Protein AF-A0A1R2CU71-F1 (afdb_monomer_lite)

Organism: NCBI:txid5963

Foldseek 3Di:
DDDVVNVVVVVVVVVVVVVVVVVVDDDPDDDPPPPVVVLLPDDLVVNLVVVLPDDPVPVLVVQCVPDPSSVCSCPDPVSVVVNVVVVVVPDPDPPPDPPPPVVVVVLVPDDDPVSVVVVVVVVVVVVVVVVVVVVVVVVVVVVVVVVVVVVVVVVVVVVVVVVVVVVVVVVVVVVVVVVVVVVVVVVVVVVVVVVVVVVVVVVVVVVVVVVVVVVVVVVVVVVVVVVVVVVVVVVVVVVVVVVVVVVVVVVVVVVVCCCVPPVVVVVVVVVVVVD

Sequence (275 aa):
METEVQKVLKSLYSIHQTLEAKNSKSDKNTQTAVDLPILCKLPTKIIGKILICLDFRSDIPALLESCKFFKKLITSYPFQKLFYSQLIKKPLVSEEKPISEQEVKEIDSFSSSSKEEILDRIRKANMIRGKINAGFIVIEEKLKEKLKAINKLNDDLRIQRQINVKTIKKKDAKEDEYINIIKEIRRTQANIQGAKHDFQTEISDQTSEIKIIESSKRIIKNQINILQHGLDNTQNENTLLSKKLSIYNENLFKLTNYCNEMLIPQINKISESDF

Secondary structure (DSSP, 8-state):
---HHHHHHHHHHHHHHHHHHHHT---S-------HHHHTTS-HHHHHHHHHTS-TTTHHHHHHHH-HHHHHHHTSHHHHHHHHHHHTTS-S--------HHHHGGGGGS-HHHHHHHHHHHHHHHHHHHHHHHHHHHHHHHHHHHHHHHHHHHHHHHHHHHHHHHHHHHHHHHHHHHHHHHHHHHHHHHHHHHHHHHHHHHHHHHHHHHHHHHHHHHHHHHHHHHHHHHHHHHHHHHHHHHHHHHHHHHHHHHHHHHIIIIIHHHHHHHHTTT-

Structure (mmCIF, N/CA/C/O backbone):
data_AF-A0A1R2CU71-F1
#
_entry.id   AF-A0A1R2CU71-F1
#
loop_
_atom_site.group_PDB
_atom_site.id
_atom_site.type_symbol
_atom_site.label_atom_id
_atom_site.label_alt_id
_atom_site.label_comp_id
_atom_site.label_asym_id
_atom_site.label_entity_id
_atom_site.label_seq_id
_atom_site.pdbx_PDB_ins_code
_atom_site.Cartn_x
_atom_site.Cartn_y
_atom_site.Cartn_z
_atom_site.occupancy
_atom_site.B_iso_or_equiv
_atom_site.auth_seq_id
_atom_site.auth_comp_id
_atom_site.auth_asym_id
_atom_site.auth_atom_id
_atom_site.pdbx_PDB_model_num
ATOM 1 N N . MET A 1 1 ? 79.365 6.707 -17.497 1.00 44.34 1 MET A N 1
ATOM 2 C CA . MET A 1 1 ? 78.085 5.974 -17.421 1.00 44.34 1 MET A CA 1
ATOM 3 C C . MET A 1 1 ? 77.388 6.186 -18.759 1.00 44.34 1 MET A C 1
ATOM 5 O O . MET A 1 1 ? 76.970 7.303 -19.025 1.00 44.34 1 MET A O 1
ATOM 9 N N . GLU A 1 2 ? 77.403 5.199 -19.661 1.00 45.75 2 GLU A N 1
ATOM 10 C CA . GLU A 1 2 ? 76.714 5.343 -20.958 1.00 45.75 2 GLU A CA 1
ATOM 11 C C . GLU A 1 2 ? 75.201 5.417 -20.727 1.00 45.75 2 GLU A C 1
ATOM 13 O O . GLU A 1 2 ? 74.637 4.555 -20.048 1.00 45.75 2 GLU A O 1
ATOM 18 N N . THR A 1 3 ? 74.550 6.442 -21.281 1.00 62.16 3 THR A N 1
ATOM 19 C CA . THR A 1 3 ? 73.089 6.579 -21.228 1.00 62.16 3 THR A CA 1
ATOM 20 C C . THR A 1 3 ? 72.431 5.501 -22.089 1.00 62.16 3 THR A C 1
ATOM 22 O O . THR A 1 3 ? 72.990 5.061 -23.095 1.00 62.16 3 THR A O 1
ATOM 25 N N . GLU A 1 4 ? 71.223 5.061 -21.729 1.00 47.09 4 GLU A N 1
ATOM 26 C CA . GLU A 1 4 ? 70.497 4.031 -22.493 1.00 47.09 4 GLU A CA 1
ATOM 27 C C . GLU A 1 4 ? 70.338 4.393 -23.978 1.00 47.09 4 GLU A C 1
ATOM 29 O O . GLU A 1 4 ? 70.413 3.527 -24.847 1.00 47.09 4 GLU A O 1
ATOM 34 N N . VAL A 1 5 ? 70.231 5.687 -24.288 1.00 49.84 5 VAL A N 1
ATOM 35 C CA . VAL A 1 5 ? 70.181 6.210 -25.660 1.00 49.84 5 VAL A CA 1
ATOM 36 C C . VAL A 1 5 ? 71.467 5.899 -26.439 1.00 49.84 5 VAL A C 1
ATOM 38 O O . VAL A 1 5 ? 71.395 5.509 -27.604 1.00 49.84 5 VAL A O 1
ATOM 41 N N . GLN A 1 6 ? 72.642 5.990 -25.807 1.00 48.19 6 GLN A N 1
ATOM 42 C CA . GLN A 1 6 ? 73.923 5.643 -26.436 1.00 48.19 6 GLN A CA 1
ATOM 43 C C . GLN A 1 6 ? 74.048 4.135 -26.694 1.00 48.19 6 GLN A C 1
ATOM 45 O O . GLN A 1 6 ? 74.574 3.736 -27.735 1.00 48.19 6 GLN A O 1
ATOM 50 N N . LYS A 1 7 ? 73.495 3.293 -25.810 1.00 56.22 7 LYS A N 1
ATOM 51 C CA . LYS A 1 7 ? 73.435 1.834 -26.019 1.00 56.22 7 LYS A CA 1
ATOM 52 C C . LYS A 1 7 ? 72.516 1.456 -27.183 1.00 56.22 7 LYS A C 1
ATOM 54 O O . LYS A 1 7 ? 72.865 0.587 -27.986 1.00 56.22 7 LYS A O 1
ATOM 59 N N . VAL A 1 8 ? 71.375 2.135 -27.316 1.00 52.19 8 VAL A N 1
ATOM 60 C CA . VAL A 1 8 ? 70.440 1.941 -28.437 1.00 52.19 8 VAL A CA 1
ATOM 61 C C . VAL A 1 8 ? 71.061 2.403 -29.756 1.00 52.19 8 VAL A C 1
ATOM 63 O O . VAL A 1 8 ? 70.986 1.677 -30.744 1.00 52.19 8 VAL A O 1
ATOM 66 N N . LEU A 1 9 ? 71.740 3.555 -29.775 1.00 47.78 9 LEU A N 1
ATOM 67 C CA . LEU A 1 9 ? 72.416 4.064 -30.973 1.00 47.78 9 LEU A CA 1
ATOM 68 C C . LEU A 1 9 ? 73.571 3.161 -31.424 1.00 47.78 9 LEU A C 1
ATOM 70 O O . LEU A 1 9 ? 73.656 2.855 -32.610 1.00 47.78 9 LEU A O 1
ATOM 74 N N . LYS A 1 10 ? 74.404 2.656 -30.501 1.00 58.72 10 LYS A N 1
ATOM 75 C CA . LYS A 1 10 ? 75.450 1.669 -30.832 1.00 58.72 10 LYS A CA 1
ATOM 76 C C . LYS A 1 10 ? 74.868 0.367 -31.386 1.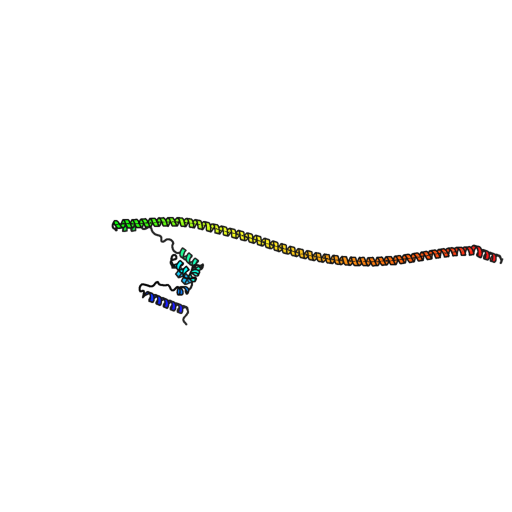00 58.72 10 LYS A C 1
ATOM 78 O O . LYS A 1 10 ? 75.405 -0.179 -32.346 1.00 58.72 10 LYS A O 1
ATOM 83 N N . SER A 1 11 ? 73.750 -0.100 -30.828 1.00 55.44 11 SER A N 1
ATOM 84 C CA . SER A 1 11 ? 73.066 -1.309 -31.307 1.00 55.44 11 SER A CA 1
ATOM 85 C C . SER A 1 11 ? 72.470 -1.111 -32.705 1.00 55.44 11 SER A C 1
ATOM 87 O O . SER A 1 11 ? 72.610 -1.976 -33.563 1.00 55.44 11 SER A O 1
ATOM 89 N N . LEU A 1 12 ? 71.863 0.050 -32.972 1.00 46.34 12 LEU A N 1
ATOM 90 C CA . LEU A 1 12 ? 71.336 0.403 -34.295 1.00 46.34 12 LEU A CA 1
ATOM 91 C C . LEU A 1 12 ? 72.448 0.544 -35.341 1.00 46.34 12 LEU A C 1
ATOM 93 O O . LEU A 1 12 ? 72.289 0.073 -36.464 1.00 46.34 12 LEU A O 1
ATOM 97 N N . TYR A 1 13 ? 73.579 1.142 -34.966 1.00 52.28 13 TYR A N 1
ATOM 98 C CA . TYR A 1 13 ? 74.729 1.306 -35.854 1.00 52.28 13 TYR A CA 1
ATOM 99 C C . TYR A 1 13 ? 75.384 -0.043 -36.194 1.00 52.28 13 TYR A C 1
ATOM 101 O O . TYR A 1 13 ? 75.677 -0.316 -37.354 1.00 52.28 13 TYR A O 1
ATOM 109 N N . SER A 1 14 ? 75.508 -0.936 -35.205 1.00 55.44 14 SER A N 1
ATOM 110 C CA . SER A 1 14 ? 75.955 -2.324 -35.391 1.00 55.44 14 SER A CA 1
ATOM 111 C C . SER A 1 14 ? 75.037 -3.111 -36.338 1.00 55.44 14 SER A C 1
ATOM 113 O O . SER A 1 14 ? 75.516 -3.808 -37.235 1.00 55.44 14 SER A O 1
ATOM 115 N N . ILE A 1 15 ? 73.716 -2.961 -36.200 1.00 55.66 15 ILE A N 1
ATOM 116 C CA . ILE A 1 15 ? 72.734 -3.603 -37.087 1.00 55.66 15 ILE A CA 1
ATOM 117 C C . ILE A 1 15 ? 72.836 -3.049 -38.513 1.00 55.66 15 ILE A C 1
ATOM 119 O O . ILE A 1 15 ? 72.823 -3.825 -39.466 1.00 55.66 15 ILE A O 1
ATOM 123 N N . HIS A 1 16 ? 72.980 -1.731 -38.668 1.00 48.69 16 HIS A N 1
ATOM 124 C CA . HIS A 1 16 ? 73.130 -1.098 -39.976 1.00 48.69 16 HIS A CA 1
ATOM 125 C C . HIS A 1 16 ? 74.391 -1.583 -40.706 1.00 48.69 16 HIS A C 1
ATOM 127 O O . HIS A 1 16 ? 74.288 -2.018 -41.849 1.00 48.69 16 HIS A O 1
ATOM 133 N N . GLN A 1 17 ? 75.538 -1.639 -40.018 1.00 54.19 17 GLN A N 1
ATOM 134 C CA . GLN A 1 17 ? 76.782 -2.184 -40.577 1.00 54.19 17 GLN A CA 1
ATOM 135 C C . GLN A 1 17 ? 76.662 -3.670 -40.949 1.00 54.19 17 GLN A C 1
ATOM 137 O O . GLN A 1 17 ? 77.190 -4.103 -41.970 1.00 54.19 17 GLN A O 1
ATOM 142 N N . THR A 1 18 ? 75.928 -4.458 -40.158 1.00 53.88 18 THR A N 1
ATOM 143 C CA . THR A 1 18 ? 75.698 -5.884 -40.450 1.00 53.88 18 THR A CA 1
ATOM 144 C C . THR A 1 18 ? 74.796 -6.077 -41.677 1.00 53.88 18 THR A C 1
ATOM 146 O O . THR A 1 18 ? 74.985 -7.023 -42.442 1.00 53.88 18 THR A O 1
ATOM 149 N N . LEU A 1 19 ? 73.824 -5.182 -41.886 1.00 47.44 19 LEU A N 1
ATOM 150 C CA . LEU A 1 19 ? 72.951 -5.175 -43.063 1.00 47.44 19 LEU A CA 1
ATOM 151 C C . LEU A 1 19 ? 73.685 -4.685 -44.320 1.00 47.44 19 LEU A C 1
ATOM 153 O O . LEU A 1 19 ? 73.529 -5.292 -45.377 1.00 47.44 19 LEU A O 1
ATOM 157 N N . GLU A 1 20 ? 74.532 -3.658 -44.212 1.00 46.16 20 GLU A N 1
ATOM 158 C CA . GLU A 1 20 ? 75.384 -3.210 -45.324 1.00 46.16 20 GLU A CA 1
ATOM 159 C C . GLU A 1 20 ? 76.392 -4.285 -45.745 1.00 46.16 20 GLU A C 1
ATOM 161 O O . GLU A 1 20 ? 76.514 -4.563 -46.939 1.00 46.16 20 GLU A O 1
ATOM 166 N N . ALA A 1 21 ? 77.046 -4.953 -44.787 1.00 51.97 21 ALA A N 1
ATOM 167 C CA . ALA A 1 21 ? 78.002 -6.032 -45.056 1.00 51.97 21 ALA A CA 1
ATOM 168 C C . ALA A 1 21 ? 77.348 -7.278 -45.685 1.00 51.97 21 ALA A C 1
ATOM 170 O O . ALA A 1 21 ? 77.985 -7.988 -46.464 1.00 51.97 21 ALA A O 1
ATOM 171 N N . LYS A 1 22 ? 76.070 -7.546 -45.376 1.00 49.12 22 LYS A N 1
ATOM 172 C CA . LYS A 1 22 ? 75.282 -8.609 -46.026 1.00 49.12 22 LYS A CA 1
ATOM 173 C C . LYS A 1 22 ? 74.799 -8.218 -47.426 1.00 49.12 22 LYS A C 1
ATOM 175 O O . LYS A 1 22 ? 74.718 -9.087 -48.286 1.00 49.12 22 LYS A O 1
ATOM 180 N N . ASN A 1 23 ? 74.552 -6.934 -47.688 1.00 44.88 23 ASN A N 1
ATOM 181 C CA . ASN A 1 23 ? 74.184 -6.444 -49.021 1.00 44.88 23 ASN A CA 1
ATOM 182 C C . ASN A 1 23 ? 75.375 -6.323 -49.986 1.00 44.88 23 ASN A C 1
ATOM 184 O O . ASN A 1 23 ? 75.174 -6.364 -51.195 1.00 44.88 23 ASN A O 1
ATOM 188 N N . SER A 1 24 ? 76.614 -6.224 -49.490 1.00 40.91 24 SER A N 1
ATOM 189 C CA . SER A 1 24 ? 77.823 -6.189 -50.338 1.00 40.91 24 SER A CA 1
ATOM 190 C C . SER A 1 24 ? 78.305 -7.577 -50.797 1.00 40.91 24 SER A C 1
ATOM 192 O O . SER A 1 24 ? 79.273 -7.677 -51.548 1.00 40.91 24 SER A O 1
ATOM 194 N N . LYS A 1 25 ? 77.614 -8.655 -50.400 1.00 47.09 25 LYS A N 1
ATOM 195 C CA . LYS A 1 25 ? 77.830 -10.029 -50.883 1.00 47.09 25 LYS A CA 1
ATOM 196 C C . LYS A 1 25 ? 76.496 -10.681 -51.260 1.00 47.09 25 LYS A C 1
ATOM 198 O O . LYS A 1 25 ? 76.037 -11.580 -50.563 1.00 47.09 25 LYS A O 1
ATOM 203 N N . SER A 1 26 ? 75.857 -10.241 -52.345 1.00 38.22 26 SER A N 1
ATOM 204 C CA . SER A 1 26 ? 74.711 -10.970 -52.908 1.00 38.22 26 SER A CA 1
ATOM 205 C C . SER A 1 26 ? 75.127 -11.752 -54.155 1.00 38.22 26 SER A C 1
ATOM 207 O O . SER A 1 26 ? 75.053 -11.248 -55.278 1.00 38.22 26 SER A O 1
ATOM 209 N N . ASP A 1 27 ? 75.535 -13.003 -53.951 1.00 36.94 27 ASP A N 1
ATOM 210 C CA . ASP A 1 27 ? 75.341 -14.027 -54.972 1.00 36.94 27 ASP A CA 1
ATOM 211 C C . ASP A 1 27 ? 73.837 -14.268 -55.150 1.00 36.94 27 ASP A C 1
ATOM 213 O O . ASP A 1 27 ? 73.051 -14.283 -54.198 1.00 36.94 27 ASP A O 1
ATOM 217 N N . LYS A 1 28 ? 73.434 -14.409 -56.411 1.00 42.84 28 LYS A N 1
ATOM 218 C CA . LYS A 1 28 ? 72.056 -14.618 -56.855 1.00 42.84 28 LYS A CA 1
ATOM 219 C C . LYS A 1 28 ? 71.532 -15.954 -56.327 1.00 42.84 28 LYS A C 1
ATOM 221 O O . LYS A 1 28 ? 71.803 -16.977 -56.940 1.00 42.84 28 LYS A O 1
ATOM 226 N N . ASN A 1 29 ? 70.819 -15.940 -55.202 1.00 38.78 29 ASN A N 1
ATOM 227 C CA . ASN A 1 29 ? 69.719 -16.845 -54.824 1.00 38.78 29 ASN A CA 1
ATOM 228 C C . ASN A 1 29 ? 69.542 -16.803 -53.306 1.00 38.78 29 ASN A C 1
ATOM 230 O O . ASN A 1 29 ? 70.103 -17.608 -52.568 1.00 38.78 29 ASN A O 1
ATOM 234 N N . THR A 1 30 ? 68.747 -15.863 -52.811 1.00 35.47 30 THR A N 1
ATOM 235 C CA . THR A 1 30 ? 68.182 -15.972 -51.464 1.00 35.47 30 THR A CA 1
ATOM 236 C C . THR A 1 30 ? 66.939 -15.104 -51.402 1.00 35.47 30 THR A C 1
ATOM 238 O O . THR A 1 30 ? 67.009 -13.887 -51.551 1.00 35.47 30 THR A O 1
ATOM 241 N N . GLN A 1 31 ? 65.782 -15.739 -51.202 1.00 39.12 31 GLN A N 1
ATOM 242 C CA . GLN A 1 31 ? 64.615 -15.054 -50.662 1.00 39.12 31 GLN A CA 1
ATOM 243 C C . GLN A 1 31 ? 65.057 -14.391 -49.359 1.00 39.12 31 GLN A C 1
ATOM 245 O O . GLN A 1 31 ? 65.412 -15.069 -48.395 1.00 39.12 31 GLN A O 1
ATOM 250 N N . THR A 1 32 ? 65.070 -13.065 -49.338 1.00 37.22 32 THR A N 1
ATOM 251 C CA . THR A 1 32 ? 65.227 -12.286 -48.116 1.00 37.22 32 THR A CA 1
ATOM 252 C C . THR A 1 32 ? 63.985 -12.511 -47.262 1.00 37.22 32 THR A C 1
ATOM 254 O O . THR A 1 32 ? 63.000 -11.782 -47.341 1.00 37.22 32 THR A O 1
ATOM 257 N N . ALA A 1 33 ? 64.018 -13.557 -46.437 1.00 40.72 33 ALA A N 1
ATOM 258 C CA . ALA A 1 33 ? 63.126 -13.665 -45.300 1.00 40.72 33 ALA A CA 1
ATOM 259 C C . ALA A 1 33 ? 63.468 -12.499 -44.368 1.00 40.72 33 ALA A C 1
ATOM 261 O O . ALA A 1 33 ? 64.488 -12.504 -43.681 1.00 40.72 33 ALA A O 1
ATOM 262 N N . VAL A 1 34 ? 62.648 -11.448 -44.405 1.00 47.75 34 VAL A N 1
ATOM 263 C CA . VAL A 1 34 ? 62.667 -10.411 -43.377 1.00 47.75 34 VAL A CA 1
ATOM 264 C C . VAL A 1 34 ? 62.509 -11.133 -42.042 1.00 47.75 34 VAL A C 1
ATOM 266 O O . VAL A 1 34 ? 61.529 -11.849 -41.851 1.00 47.75 34 VAL A O 1
ATOM 269 N N . ASP A 1 35 ? 63.470 -10.977 -41.131 1.00 53.31 35 ASP A N 1
ATOM 270 C CA . ASP A 1 35 ? 63.411 -11.568 -39.793 1.00 53.31 35 ASP A CA 1
ATOM 271 C C . ASP A 1 35 ? 62.261 -10.910 -38.998 1.00 53.31 35 ASP A C 1
ATOM 273 O O . ASP A 1 35 ? 62.440 -9.971 -38.213 1.00 53.31 35 ASP A O 1
ATOM 277 N N . LEU A 1 36 ? 61.035 -11.408 -39.208 1.00 53.25 36 LEU A N 1
ATOM 278 C CA . LEU A 1 36 ? 59.810 -11.023 -38.500 1.00 53.25 36 LEU A CA 1
ATOM 279 C C . LEU A 1 36 ? 59.971 -10.941 -36.963 1.00 53.25 36 LEU A C 1
ATOM 281 O O . LEU A 1 36 ? 59.337 -10.065 -36.360 1.00 53.25 36 LEU A O 1
ATOM 285 N N . PRO A 1 37 ? 60.810 -11.770 -36.298 1.00 57.78 37 PRO A N 1
ATOM 286 C CA . PRO A 1 37 ? 61.036 -11.666 -34.856 1.00 57.78 37 PRO A CA 1
ATOM 287 C C . PRO A 1 37 ? 61.686 -10.349 -34.408 1.00 57.78 37 PRO A C 1
ATOM 289 O O . PRO A 1 37 ? 61.457 -9.913 -33.280 1.00 57.78 37 PRO A O 1
ATOM 292 N N . ILE A 1 38 ? 62.480 -9.697 -35.264 1.00 62.44 38 ILE A N 1
ATOM 293 C CA . ILE A 1 38 ? 63.124 -8.408 -34.957 1.00 62.44 38 ILE A CA 1
ATOM 294 C C . ILE A 1 38 ? 62.112 -7.271 -35.109 1.00 62.44 38 ILE A C 1
ATOM 296 O O . ILE A 1 38 ? 62.034 -6.379 -34.264 1.00 62.44 38 ILE A O 1
ATOM 300 N N . LEU A 1 39 ? 61.271 -7.350 -36.140 1.00 60.53 39 LEU A N 1
ATOM 301 C CA . LEU A 1 39 ? 60.221 -6.372 -36.412 1.00 60.53 39 LEU A CA 1
ATOM 302 C C . LEU A 1 39 ? 59.183 -6.310 -35.281 1.00 60.53 39 LEU A C 1
ATOM 304 O O . LEU A 1 39 ? 58.743 -5.223 -34.921 1.00 60.53 39 LEU A O 1
ATOM 308 N N . CYS A 1 40 ? 58.862 -7.446 -34.650 1.00 63.03 40 CYS A N 1
ATOM 309 C CA . CYS A 1 40 ? 57.961 -7.512 -33.492 1.00 63.03 40 CYS A CA 1
ATOM 310 C C . CYS A 1 40 ? 58.535 -6.892 -32.199 1.00 63.03 40 CYS A C 1
ATOM 312 O O . CYS A 1 40 ? 57.776 -6.653 -31.261 1.00 63.03 40 CYS A O 1
ATOM 314 N N . LYS A 1 41 ? 59.851 -6.635 -32.123 1.00 64.56 41 LYS A N 1
ATOM 315 C CA . LYS A 1 41 ? 60.509 -6.012 -30.955 1.00 64.56 41 LYS A CA 1
ATOM 316 C C . LYS A 1 41 ? 60.553 -4.483 -31.031 1.00 64.56 41 LYS A C 1
ATOM 318 O O . LYS A 1 41 ? 60.940 -3.834 -30.061 1.00 64.56 41 LYS A O 1
ATOM 323 N N . LEU A 1 42 ? 60.173 -3.896 -32.166 1.00 66.75 42 LEU A N 1
ATOM 324 C CA . LEU A 1 42 ? 60.161 -2.447 -32.340 1.00 66.75 42 LEU A CA 1
ATOM 325 C C . LEU A 1 42 ? 58.961 -1.803 -31.615 1.00 66.75 42 LEU A C 1
ATOM 327 O O . LEU A 1 42 ? 57.889 -2.401 -31.507 1.00 66.75 42 LEU A O 1
ATOM 331 N N . PRO A 1 43 ? 59.085 -0.543 -31.159 1.00 74.19 43 PRO A N 1
ATOM 332 C CA . PRO A 1 43 ? 57.946 0.215 -30.661 1.00 74.19 43 PRO A CA 1
ATOM 333 C C . PRO A 1 43 ? 56.823 0.290 -31.704 1.00 74.19 43 PRO A C 1
ATOM 335 O O . PRO A 1 43 ? 57.054 0.628 -32.867 1.00 74.19 43 PRO A O 1
ATOM 338 N N . THR A 1 44 ? 55.581 0.065 -31.273 1.00 70.25 44 THR A N 1
ATOM 339 C CA . THR A 1 44 ? 54.378 0.040 -32.131 1.00 70.25 44 THR A CA 1
ATOM 340 C C . THR A 1 44 ? 54.202 1.296 -32.989 1.00 70.25 44 THR A C 1
ATOM 342 O O . THR A 1 44 ? 53.692 1.213 -34.103 1.00 70.25 44 THR A O 1
ATOM 345 N N . LYS A 1 45 ? 54.679 2.457 -32.517 1.00 70.06 45 LYS A N 1
ATOM 346 C CA . LYS A 1 45 ? 54.688 3.719 -33.280 1.00 70.06 45 LYS A CA 1
ATOM 347 C C . LYS A 1 45 ? 55.623 3.687 -34.495 1.00 70.06 45 LYS A C 1
ATOM 349 O O . LYS A 1 45 ? 55.305 4.300 -35.508 1.00 70.06 45 LYS A O 1
ATOM 354 N N . ILE A 1 46 ? 56.766 3.008 -34.396 1.00 69.88 46 ILE A N 1
ATOM 355 C CA . ILE A 1 46 ? 57.746 2.881 -35.487 1.00 69.88 46 ILE A CA 1
ATOM 356 C C . ILE A 1 46 ? 57.246 1.851 -36.495 1.00 69.88 46 ILE A C 1
ATOM 358 O O . ILE A 1 46 ? 57.199 2.137 -37.687 1.00 69.88 46 ILE A O 1
ATOM 362 N N . ILE A 1 47 ? 56.765 0.707 -36.004 1.00 72.38 47 ILE A N 1
ATOM 363 C CA . ILE A 1 47 ? 56.143 -0.327 -36.839 1.00 72.38 47 ILE A CA 1
ATOM 364 C C . ILE A 1 47 ? 54.966 0.256 -37.620 1.00 72.38 47 ILE A C 1
ATOM 366 O O . ILE A 1 47 ? 54.872 0.063 -38.825 1.00 72.38 47 ILE A O 1
ATOM 370 N N . GLY A 1 48 ? 54.108 1.040 -36.962 1.00 68.56 48 GLY A N 1
ATOM 371 C CA . GLY A 1 48 ? 52.986 1.702 -37.620 1.00 68.56 48 GLY A CA 1
ATOM 372 C C . GLY A 1 48 ? 53.414 2.597 -38.789 1.00 68.56 48 GLY A C 1
ATOM 373 O O . GLY A 1 48 ? 52.748 2.609 -39.816 1.00 68.56 48 GLY A O 1
ATOM 374 N N . LYS A 1 49 ? 54.548 3.301 -38.679 1.00 68.69 49 LYS A N 1
ATOM 375 C CA . LYS A 1 49 ? 55.085 4.114 -39.783 1.00 68.69 49 LYS A CA 1
ATOM 376 C C . LYS A 1 49 ? 55.620 3.260 -40.931 1.00 68.69 49 LYS A C 1
ATOM 378 O O . LYS A 1 49 ? 55.381 3.608 -42.078 1.00 68.69 49 LYS A O 1
ATOM 383 N N . ILE A 1 50 ? 56.295 2.151 -40.628 1.00 71.00 50 ILE A N 1
ATOM 384 C CA . ILE A 1 50 ? 56.798 1.210 -41.641 1.00 71.00 50 ILE A CA 1
ATOM 385 C C . ILE A 1 50 ? 55.626 0.602 -42.421 1.00 71.00 50 ILE A C 1
ATOM 387 O O . ILE A 1 50 ? 55.637 0.609 -43.646 1.00 71.00 50 ILE A O 1
ATOM 391 N N . LEU A 1 51 ? 54.582 0.154 -41.716 1.00 71.19 51 LEU A N 1
ATOM 392 C CA . LEU A 1 51 ? 53.401 -0.468 -42.321 1.00 71.19 51 LEU A CA 1
ATOM 393 C C . LEU A 1 51 ? 52.623 0.471 -43.254 1.00 71.19 51 LEU A C 1
ATOM 395 O O . LEU A 1 51 ? 52.005 0.006 -44.202 1.00 71.19 51 LEU A O 1
ATOM 399 N N . ILE A 1 52 ? 52.643 1.783 -43.008 1.00 69.62 52 ILE A N 1
ATOM 400 C CA . ILE A 1 52 ? 51.970 2.766 -43.877 1.00 69.62 52 ILE A CA 1
ATOM 401 C C . ILE A 1 52 ? 52.681 2.920 -45.230 1.00 69.62 52 ILE A C 1
ATOM 403 O O . ILE A 1 52 ? 52.053 3.326 -46.208 1.00 69.62 52 ILE A O 1
ATOM 407 N N . CYS A 1 53 ? 53.967 2.576 -45.299 1.00 63.00 53 CYS A N 1
ATOM 408 C CA . CYS A 1 53 ? 54.768 2.654 -46.518 1.00 63.00 53 CYS A CA 1
ATOM 409 C C . CYS A 1 53 ? 54.692 1.390 -47.391 1.00 63.00 53 CYS A C 1
ATOM 411 O O . CYS A 1 53 ? 55.265 1.393 -48.476 1.00 63.00 53 CYS A O 1
ATOM 413 N N . LEU A 1 54 ? 54.020 0.329 -46.935 1.00 66.88 54 LEU A N 1
ATOM 414 C CA . LEU A 1 54 ? 53.885 -0.932 -47.672 1.00 66.88 54 LEU A CA 1
ATOM 415 C C . LEU A 1 54 ? 52.735 -0.891 -48.686 1.00 66.88 54 LEU A C 1
ATOM 417 O O . LEU A 1 54 ? 51.794 -0.102 -48.534 1.00 66.88 54 LEU A O 1
ATOM 421 N N . ASP A 1 55 ? 52.789 -1.755 -49.706 1.00 59.62 55 ASP A N 1
ATOM 422 C CA . ASP A 1 55 ? 51.691 -1.877 -50.662 1.00 59.62 55 ASP A CA 1
ATOM 423 C C . ASP A 1 55 ? 50.491 -2.553 -49.986 1.00 59.62 55 ASP A C 1
ATOM 425 O O . ASP A 1 55 ? 50.543 -3.671 -49.468 1.00 59.62 55 ASP A O 1
ATOM 429 N N . PHE A 1 56 ? 49.368 -1.840 -49.981 1.00 63.66 56 PHE A N 1
ATOM 430 C CA . PHE A 1 56 ? 48.150 -2.272 -49.317 1.00 63.66 56 PHE A CA 1
ATOM 431 C C . PHE A 1 56 ? 47.516 -3.503 -49.971 1.00 63.66 56 PHE A C 1
ATOM 433 O O . PHE A 1 56 ? 46.804 -4.248 -49.298 1.00 63.66 56 PHE A O 1
ATOM 440 N N . ARG A 1 57 ? 47.732 -3.712 -51.275 1.00 59.53 57 ARG A N 1
ATOM 441 C CA . ARG A 1 57 ? 47.065 -4.791 -52.017 1.00 59.53 57 ARG A CA 1
ATOM 442 C C . ARG A 1 57 ? 47.781 -6.129 -51.878 1.00 59.53 57 ARG A C 1
ATOM 444 O O . ARG A 1 57 ? 47.105 -7.153 -51.874 1.00 59.53 57 ARG A O 1
ATOM 451 N N . SER A 1 58 ? 49.106 -6.119 -51.747 1.00 62.59 58 SER A N 1
ATOM 452 C CA . SER A 1 58 ? 49.922 -7.333 -51.637 1.00 62.59 58 SER A CA 1
ATOM 453 C C . SER A 1 58 ? 50.433 -7.585 -50.220 1.00 62.59 58 SER A C 1
ATOM 455 O O . SER A 1 58 ? 50.319 -8.701 -49.716 1.00 62.59 58 SER A O 1
ATOM 457 N N . ASP A 1 59 ? 50.951 -6.560 -49.543 1.00 62.25 59 ASP A N 1
ATOM 458 C CA . ASP A 1 59 ? 51.824 -6.766 -48.381 1.00 62.25 59 ASP A CA 1
ATOM 459 C C . ASP A 1 59 ? 51.038 -6.779 -47.065 1.00 62.25 59 ASP A C 1
ATOM 461 O O . ASP A 1 59 ? 51.347 -7.532 -46.140 1.00 62.25 59 ASP A O 1
ATOM 465 N N . ILE A 1 60 ? 49.980 -5.967 -46.971 1.00 69.12 60 ILE A N 1
ATOM 466 C CA . ILE A 1 60 ? 49.141 -5.875 -45.767 1.00 69.12 60 ILE A CA 1
ATOM 467 C C . ILE A 1 60 ? 48.355 -7.171 -45.493 1.00 69.12 60 ILE A C 1
ATOM 469 O O . ILE A 1 60 ? 48.378 -7.618 -44.342 1.00 69.12 60 ILE A O 1
ATOM 473 N N . PRO A 1 61 ? 47.704 -7.824 -46.480 1.00 69.19 61 PRO A N 1
ATOM 474 C CA . PRO A 1 61 ? 47.068 -9.126 -46.268 1.00 69.19 61 PRO A CA 1
ATOM 475 C C . PRO A 1 61 ? 48.063 -10.197 -45.804 1.00 69.19 61 PRO A C 1
ATOM 477 O O . PRO A 1 61 ? 47.803 -10.883 -44.816 1.00 69.19 61 PRO A O 1
ATOM 480 N N . ALA A 1 62 ? 49.245 -10.262 -46.428 1.00 69.88 62 ALA A N 1
ATOM 481 C CA . ALA A 1 62 ? 50.299 -11.200 -46.043 1.00 69.88 62 ALA A CA 1
ATOM 482 C C . ALA A 1 62 ? 50.776 -10.974 -44.594 1.00 69.88 62 ALA A C 1
ATOM 484 O O . ALA A 1 62 ? 50.979 -11.919 -43.829 1.00 69.88 62 ALA A O 1
ATOM 485 N N . LEU A 1 63 ? 50.888 -9.714 -44.162 1.00 69.25 63 LEU A N 1
ATOM 486 C CA . LEU A 1 63 ? 51.266 -9.373 -42.789 1.00 69.25 63 LEU A CA 1
ATOM 487 C C . LEU A 1 63 ? 50.175 -9.686 -41.758 1.00 69.25 63 LEU A C 1
ATOM 489 O O . LEU A 1 63 ? 50.501 -10.124 -40.651 1.00 69.25 63 LEU A O 1
ATOM 493 N N . LEU A 1 64 ? 48.897 -9.508 -42.106 1.00 72.19 64 LEU A N 1
ATOM 494 C CA . LEU A 1 64 ? 47.764 -9.903 -41.258 1.00 72.19 64 LEU A CA 1
ATOM 495 C C . LEU A 1 64 ? 47.738 -11.414 -40.991 1.00 72.19 64 LEU A C 1
ATOM 497 O O . LEU A 1 64 ? 47.340 -11.829 -39.898 1.00 72.19 64 LEU A O 1
ATOM 501 N N . GLU A 1 65 ? 48.163 -12.212 -41.969 1.00 68.50 65 GLU A N 1
ATOM 502 C CA . GLU A 1 65 ? 48.236 -13.672 -41.870 1.00 68.50 65 GLU A CA 1
ATOM 503 C C . GLU A 1 65 ? 49.504 -14.150 -41.149 1.00 68.50 65 GLU A C 1
ATOM 505 O O . GLU A 1 65 ? 49.469 -15.154 -40.440 1.00 68.50 65 GLU A O 1
ATOM 510 N N . SER A 1 66 ? 50.601 -13.391 -41.237 1.00 68.81 66 SER A N 1
ATOM 511 C CA . SER A 1 66 ? 51.901 -13.777 -40.674 1.00 68.81 66 SER A CA 1
ATOM 512 C C . SER A 1 66 ? 51.973 -13.829 -39.137 1.00 68.81 66 SER A C 1
ATOM 514 O O . SER A 1 66 ? 52.658 -14.690 -38.585 1.00 68.81 66 SER A O 1
ATOM 516 N N . CYS A 1 67 ? 51.308 -12.920 -38.403 1.00 67.88 67 CYS A N 1
ATOM 517 C CA . CYS A 1 67 ? 51.391 -12.888 -36.936 1.00 67.88 67 CYS A CA 1
ATOM 518 C C . CYS A 1 67 ? 50.224 -12.145 -36.263 1.00 67.88 67 CYS A C 1
ATOM 520 O O . CYS A 1 67 ? 49.805 -11.059 -36.677 1.00 67.88 67 CYS A O 1
ATOM 522 N N . LYS A 1 68 ? 49.763 -12.679 -35.118 1.00 74.81 68 LYS A N 1
ATOM 523 C CA . LYS A 1 68 ? 48.703 -12.085 -34.276 1.00 74.81 68 LYS A CA 1
ATOM 524 C C . LYS A 1 68 ? 49.021 -10.652 -33.826 1.00 74.81 68 LYS A C 1
ATOM 526 O O . LYS A 1 68 ? 48.098 -9.857 -33.649 1.00 74.81 68 LYS A O 1
ATOM 531 N N . PHE A 1 69 ? 50.301 -10.318 -33.648 1.00 77.62 69 PHE A N 1
ATOM 532 C CA . PHE A 1 69 ? 50.742 -8.971 -33.281 1.00 77.62 69 PHE A CA 1
ATOM 533 C C . PHE A 1 69 ? 50.417 -7.948 -34.380 1.00 77.62 69 PHE A C 1
ATOM 535 O O . PHE A 1 69 ? 49.777 -6.935 -34.095 1.00 77.62 69 PHE A O 1
ATOM 542 N N . PHE A 1 70 ? 50.770 -8.242 -35.637 1.00 74.94 70 PHE A N 1
ATOM 543 C CA . PHE A 1 70 ? 50.461 -7.377 -36.780 1.00 74.94 70 PHE A CA 1
ATOM 544 C C . PHE A 1 70 ? 48.965 -7.278 -37.024 1.00 74.94 70 PHE A C 1
ATOM 546 O O . PHE A 1 70 ? 48.461 -6.174 -37.220 1.00 74.94 70 PHE A O 1
ATOM 553 N N . LYS A 1 71 ? 48.238 -8.394 -36.893 1.00 78.88 71 LYS A N 1
ATOM 554 C CA . LYS A 1 71 ? 46.774 -8.389 -36.947 1.00 78.88 71 LYS A CA 1
ATOM 555 C C . LYS A 1 71 ? 46.183 -7.395 -35.954 1.00 78.88 71 LYS A C 1
ATOM 557 O O . LYS A 1 71 ? 45.442 -6.507 -36.357 1.00 78.88 71 LYS A O 1
ATOM 562 N N . LYS A 1 72 ? 46.577 -7.475 -34.680 1.00 81.56 72 LYS A N 1
ATOM 563 C CA . LYS A 1 72 ? 46.083 -6.576 -33.626 1.00 81.56 72 LYS A CA 1
ATOM 564 C C . LYS A 1 72 ? 46.482 -5.115 -33.861 1.00 81.56 72 LYS A C 1
ATOM 566 O O . LYS A 1 72 ? 45.683 -4.222 -33.588 1.00 81.56 72 LYS A O 1
ATOM 571 N N . LEU A 1 73 ? 47.697 -4.871 -34.354 1.00 79.94 73 LEU A N 1
ATOM 572 C CA . LEU A 1 73 ? 48.204 -3.529 -34.635 1.00 79.94 73 LEU A CA 1
ATOM 573 C C . LEU A 1 73 ? 47.452 -2.875 -35.803 1.00 79.94 73 LEU A C 1
ATOM 575 O O . LEU A 1 73 ? 46.979 -1.749 -35.658 1.00 79.94 73 LEU A O 1
ATOM 579 N N . ILE A 1 74 ? 47.280 -3.592 -36.915 1.00 77.62 74 ILE A N 1
ATOM 580 C CA . ILE A 1 74 ? 46.601 -3.107 -38.125 1.00 77.62 74 ILE A CA 1
ATOM 581 C C . ILE A 1 74 ? 45.099 -2.906 -37.875 1.00 77.62 74 ILE A C 1
ATOM 583 O O . ILE A 1 74 ? 44.515 -1.935 -38.353 1.00 77.62 74 ILE A O 1
ATOM 587 N N . THR A 1 75 ? 44.466 -3.763 -37.067 1.00 80.50 75 THR A N 1
ATOM 588 C CA . THR A 1 75 ? 43.053 -3.595 -36.681 1.00 80.50 75 THR A CA 1
ATOM 589 C C . THR A 1 75 ? 42.835 -2.561 -35.576 1.00 80.50 75 THR A C 1
ATOM 591 O O . THR A 1 75 ? 41.699 -2.328 -35.171 1.00 80.50 75 THR A O 1
ATOM 594 N N . SER A 1 76 ? 43.897 -1.969 -35.021 1.00 82.75 76 SER A N 1
ATOM 595 C CA . SER A 1 76 ? 43.754 -1.010 -33.927 1.00 82.75 76 SER A CA 1
ATOM 596 C C . SER A 1 76 ? 43.213 0.332 -34.426 1.00 82.75 76 SER A C 1
ATOM 598 O O . SER A 1 76 ? 43.650 0.857 -35.452 1.00 82.75 76 SER A O 1
ATOM 600 N N . TYR A 1 77 ? 42.304 0.933 -33.655 1.00 76.06 77 TYR A N 1
ATOM 601 C CA . TYR A 1 77 ? 41.740 2.251 -33.959 1.00 76.06 77 TYR A CA 1
ATOM 602 C C . TYR A 1 77 ? 42.807 3.349 -34.178 1.00 76.06 77 TYR A C 1
ATOM 604 O O . TYR A 1 77 ? 42.674 4.114 -35.134 1.00 76.06 77 TYR A O 1
ATOM 612 N N . PRO A 1 78 ? 43.898 3.433 -33.382 1.00 75.69 78 PRO A N 1
ATOM 613 C CA . PRO A 1 78 ? 44.950 4.424 -33.610 1.00 75.69 78 PRO A CA 1
ATOM 614 C C . PRO A 1 78 ? 45.663 4.251 -34.953 1.00 75.69 78 PRO A C 1
ATOM 616 O O . PRO A 1 78 ? 45.933 5.245 -35.625 1.00 75.69 78 PRO A O 1
ATOM 619 N N . PHE A 1 79 ? 45.947 3.008 -35.358 1.00 76.88 79 PHE A N 1
ATOM 620 C CA . PHE A 1 79 ? 46.582 2.726 -36.642 1.00 76.88 79 PHE A CA 1
ATOM 621 C C . PHE A 1 79 ? 45.636 3.031 -37.802 1.00 76.88 79 PHE A C 1
ATOM 623 O O . PHE A 1 79 ? 46.019 3.756 -38.712 1.00 76.88 79 PHE A O 1
ATOM 630 N N . GLN A 1 80 ? 44.384 2.567 -37.733 1.00 75.12 80 GLN A N 1
ATOM 631 C CA . GLN A 1 80 ? 43.372 2.833 -38.757 1.00 75.12 80 GLN A CA 1
ATOM 632 C C . GLN A 1 80 ? 43.127 4.333 -38.941 1.00 75.12 80 GLN A C 1
ATOM 634 O O . GLN A 1 80 ? 43.099 4.819 -40.066 1.00 75.12 80 GLN A O 1
ATOM 639 N N . LYS A 1 81 ? 43.030 5.102 -37.851 1.00 75.94 81 LYS A N 1
ATOM 640 C CA . LYS A 1 81 ? 42.886 6.563 -37.919 1.00 75.94 81 LYS A CA 1
ATOM 641 C C . LYS A 1 81 ? 44.087 7.228 -38.601 1.00 75.94 81 LYS A C 1
ATOM 643 O O . LYS A 1 81 ? 43.896 8.094 -39.454 1.00 75.94 81 LYS A O 1
ATOM 648 N N . LEU A 1 82 ? 45.311 6.825 -38.245 1.00 70.94 82 LEU A N 1
ATOM 649 C CA . LEU A 1 82 ? 46.536 7.365 -38.847 1.00 70.94 82 LEU A CA 1
ATOM 650 C C . LEU A 1 82 ? 46.621 6.998 -40.337 1.00 70.94 82 LEU A C 1
ATOM 652 O O . LEU A 1 82 ? 46.892 7.857 -41.174 1.00 70.94 82 LEU A O 1
ATOM 656 N N . PHE A 1 83 ? 46.291 5.751 -40.663 1.00 71.12 83 PHE A N 1
ATOM 657 C CA . PHE A 1 83 ? 46.212 5.213 -42.015 1.00 71.12 83 PHE A CA 1
ATOM 658 C C . PHE A 1 83 ? 45.205 5.971 -42.888 1.00 71.12 83 PHE A C 1
ATOM 660 O O . PHE A 1 83 ? 45.598 6.530 -43.908 1.00 71.12 83 PHE A O 1
ATOM 667 N N . TYR A 1 84 ? 43.940 6.091 -42.474 1.00 65.88 84 TYR A N 1
ATOM 668 C CA . TYR A 1 84 ? 42.926 6.815 -43.250 1.00 65.88 84 TYR A CA 1
ATOM 669 C C . TYR A 1 84 ? 43.281 8.294 -43.420 1.00 65.88 84 TYR A C 1
ATOM 671 O O . TYR A 1 84 ? 43.085 8.848 -44.496 1.00 65.88 84 TYR A O 1
ATOM 679 N N . SER A 1 85 ? 43.888 8.928 -42.411 1.00 66.50 85 SER A N 1
ATOM 680 C CA . SER A 1 85 ? 44.336 10.322 -42.530 1.00 66.50 85 SER A CA 1
ATOM 681 C C . SER A 1 85 ? 45.481 10.523 -43.535 1.00 66.50 85 SER A C 1
ATOM 683 O O . SER A 1 85 ? 45.591 11.593 -44.125 1.00 66.50 85 SER A O 1
ATOM 685 N N . GLN A 1 86 ? 46.320 9.504 -43.745 1.00 62.50 86 GLN A N 1
ATOM 686 C CA . GLN A 1 86 ? 47.385 9.493 -44.754 1.00 62.50 86 GLN A CA 1
ATOM 687 C C . GLN A 1 86 ? 46.833 9.134 -46.139 1.00 62.50 86 GLN A C 1
ATOM 689 O O . GLN A 1 86 ? 47.268 9.697 -47.135 1.00 62.50 86 GLN A O 1
ATOM 694 N N . LEU A 1 87 ? 45.834 8.250 -46.204 1.00 57.38 87 LEU A N 1
ATOM 695 C CA . LEU A 1 87 ? 45.178 7.834 -47.445 1.00 57.38 87 LEU A CA 1
ATOM 696 C C . LEU A 1 87 ? 44.347 8.969 -48.065 1.00 57.38 87 LEU A C 1
ATOM 698 O O . LEU A 1 87 ? 44.331 9.108 -49.279 1.00 57.38 87 LEU A O 1
ATOM 702 N N . ILE A 1 88 ? 43.749 9.826 -47.228 1.00 53.59 88 ILE A N 1
ATOM 703 C CA . ILE A 1 88 ? 43.078 11.074 -47.640 1.00 53.59 88 ILE A CA 1
ATOM 704 C C . ILE A 1 88 ? 44.090 12.134 -48.123 1.00 53.59 88 ILE A C 1
ATOM 706 O O . ILE A 1 88 ? 43.737 13.007 -48.908 1.00 53.59 88 ILE A O 1
ATOM 710 N N . LYS A 1 89 ? 45.350 12.069 -47.665 1.00 48.75 89 LYS A N 1
ATOM 711 C CA . LYS A 1 89 ? 46.435 12.983 -48.072 1.00 48.75 89 LYS A CA 1
ATOM 712 C C . LYS A 1 89 ? 47.269 12.478 -49.247 1.00 48.75 89 LYS A C 1
ATOM 714 O O . LYS A 1 89 ? 48.046 13.258 -49.794 1.00 48.75 89 LYS A O 1
ATOM 719 N N . LYS A 1 90 ? 47.144 11.206 -49.636 1.00 45.56 90 LYS A N 1
ATOM 720 C CA . LYS A 1 90 ? 47.674 10.752 -50.921 1.00 45.56 90 LYS A CA 1
ATOM 721 C C . LYS A 1 90 ? 46.818 11.416 -51.999 1.00 45.56 90 LYS A C 1
ATOM 723 O O . LYS A 1 90 ? 45.599 11.261 -51.940 1.00 45.56 90 LYS A O 1
ATOM 728 N N . PRO A 1 91 ? 47.409 12.154 -52.948 1.00 39.97 91 PRO A N 1
ATOM 729 C CA . PRO A 1 91 ? 46.639 12.702 -54.048 1.00 39.97 91 PRO A CA 1
ATOM 730 C C . PRO A 1 91 ? 45.995 11.530 -54.800 1.00 39.97 91 PRO A C 1
ATOM 732 O O . PRO A 1 91 ? 46.673 10.740 -55.453 1.00 39.97 91 PRO A O 1
ATOM 735 N N . LEU A 1 92 ? 44.676 11.381 -54.667 1.00 45.84 92 LEU A N 1
ATOM 736 C CA . LEU A 1 92 ? 43.882 10.874 -55.775 1.00 45.84 92 LEU A CA 1
ATOM 737 C C . LEU A 1 92 ? 44.015 11.947 -56.851 1.00 45.84 92 LEU A C 1
ATOM 739 O O . LEU A 1 92 ? 43.727 13.102 -56.557 1.00 45.84 92 LEU A O 1
ATOM 743 N N . VAL A 1 93 ? 44.438 11.550 -58.052 1.00 38.78 93 VAL A N 1
ATOM 744 C CA . VAL A 1 93 ? 44.757 12.408 -59.207 1.00 38.78 93 VAL A CA 1
ATOM 745 C C . VAL A 1 93 ? 46.234 12.838 -59.236 1.00 38.78 93 VAL A C 1
ATOM 747 O O . VAL A 1 93 ? 46.621 13.898 -58.756 1.00 38.78 93 V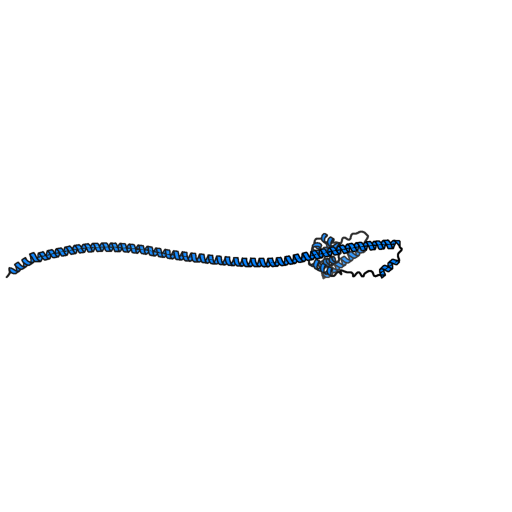AL A O 1
ATOM 750 N N . SER A 1 94 ? 47.077 12.032 -59.892 1.00 37.81 94 SER A N 1
ATOM 751 C CA . SER A 1 94 ? 47.987 12.635 -60.865 1.00 37.81 94 SER A CA 1
ATOM 752 C C . SER A 1 94 ? 47.088 13.296 -61.904 1.00 37.81 94 SER A C 1
ATOM 754 O O . SER A 1 94 ? 46.285 12.601 -62.529 1.00 37.81 94 SER A O 1
ATOM 756 N N . GLU A 1 95 ? 47.151 14.619 -62.038 1.00 40.31 95 GLU A N 1
ATOM 757 C CA . GLU A 1 95 ? 46.554 15.297 -63.186 1.00 40.31 95 GLU A CA 1
ATOM 758 C C . GLU A 1 95 ? 47.267 14.751 -64.425 1.00 40.31 95 GLU A C 1
ATOM 760 O O . GLU A 1 95 ? 48.355 15.197 -64.789 1.00 40.31 95 GLU A O 1
ATOM 765 N N . GLU A 1 96 ? 46.697 13.711 -65.034 1.00 41.03 96 GLU A N 1
ATOM 766 C CA . GLU A 1 96 ? 47.069 13.295 -66.375 1.00 41.03 96 GLU A CA 1
ATOM 767 C C . GLU A 1 96 ? 46.666 14.445 -67.287 1.00 41.03 96 GLU A C 1
ATOM 769 O O . GLU A 1 96 ? 45.503 14.602 -67.666 1.00 41.03 96 GLU A O 1
ATOM 774 N N . LYS A 1 97 ? 47.649 15.286 -67.619 1.00 41.47 97 LYS A N 1
ATOM 775 C CA . LYS A 1 97 ? 47.553 16.114 -68.810 1.00 41.47 97 LYS A CA 1
ATOM 776 C C . LYS A 1 97 ? 47.228 15.166 -69.970 1.00 41.47 97 LYS A C 1
ATOM 778 O O . LYS A 1 97 ? 47.910 14.147 -70.102 1.00 41.47 97 LYS A O 1
ATOM 783 N N . PRO A 1 98 ? 46.204 15.450 -70.790 1.00 41.75 98 PRO A N 1
ATOM 784 C CA . PRO A 1 98 ? 46.046 14.722 -72.038 1.00 41.75 98 PRO A CA 1
ATOM 785 C C . PRO A 1 98 ? 47.375 14.795 -72.798 1.00 41.75 98 PRO A C 1
ATOM 787 O O . PRO A 1 98 ? 47.985 15.865 -72.854 1.00 41.75 98 PRO A O 1
ATOM 790 N N . ILE A 1 99 ? 47.821 13.653 -73.330 1.00 42.97 99 ILE A N 1
ATOM 791 C CA . ILE A 1 99 ? 48.928 13.553 -74.293 1.00 42.97 99 ILE A CA 1
ATOM 792 C C . ILE A 1 99 ? 48.728 14.687 -75.299 1.00 42.97 99 ILE A C 1
ATOM 794 O O . ILE A 1 99 ? 47.685 14.751 -75.959 1.00 42.97 99 ILE A O 1
ATOM 798 N N . SER A 1 100 ? 49.661 15.639 -75.338 1.00 51.91 100 SER A N 1
ATOM 799 C CA . SER A 1 100 ? 49.533 16.778 -76.241 1.00 51.91 100 SER A CA 1
ATOM 800 C C . SER A 1 100 ? 49.676 16.276 -77.680 1.00 51.91 100 SER A C 1
ATOM 802 O O . SER A 1 100 ? 50.368 15.292 -77.943 1.00 51.91 100 SER A O 1
ATOM 804 N N . GLU A 1 101 ? 49.066 16.966 -78.645 1.00 52.72 101 GLU A N 1
ATOM 805 C CA . GLU A 1 101 ? 49.209 16.659 -80.079 1.00 52.72 101 GLU A CA 1
ATOM 806 C C . GLU A 1 101 ? 50.677 16.632 -80.570 1.00 52.72 101 GLU A C 1
ATOM 808 O O . GLU A 1 101 ? 50.938 16.217 -81.698 1.00 52.72 101 GLU A O 1
ATOM 813 N N . GLN A 1 102 ? 51.650 17.047 -79.747 1.00 45.41 102 GLN A N 1
ATOM 814 C CA . GLN A 1 102 ? 53.080 16.957 -80.050 1.00 45.41 102 GLN A CA 1
ATOM 815 C C . GLN A 1 102 ? 53.657 15.545 -79.839 1.00 45.41 102 GLN A C 1
ATOM 817 O O . GLN A 1 102 ? 54.529 15.156 -80.606 1.00 45.41 102 GLN A O 1
ATOM 822 N N . GLU A 1 103 ? 53.135 14.738 -78.909 1.00 49.19 103 GLU A N 1
ATOM 823 C CA . GLU A 1 103 ? 53.609 13.356 -78.679 1.00 49.19 103 GLU A CA 1
ATOM 824 C C . GLU A 1 103 ? 53.072 12.366 -79.736 1.00 49.19 103 GLU A C 1
ATOM 826 O O . GLU A 1 103 ? 53.684 11.337 -80.011 1.00 49.19 103 GLU A O 1
ATOM 831 N N . VAL A 1 104 ? 51.967 12.702 -80.416 1.00 53.06 104 VAL A N 1
ATOM 832 C CA . VAL A 1 104 ? 51.449 11.929 -81.565 1.00 53.06 104 VAL A CA 1
ATOM 833 C C . VAL A 1 104 ? 52.302 12.143 -82.825 1.00 53.06 104 VAL A C 1
ATOM 835 O O . VAL A 1 104 ? 52.389 11.248 -83.667 1.00 53.06 104 VAL A O 1
ATOM 838 N N . LYS A 1 105 ? 52.988 13.289 -82.947 1.00 50.22 105 LYS A N 1
ATOM 839 C CA . LYS A 1 105 ? 53.843 13.610 -84.105 1.00 50.22 105 LYS A CA 1
ATOM 840 C C . LYS A 1 105 ? 55.181 12.864 -84.121 1.00 50.22 105 LYS A C 1
ATOM 842 O O . LYS A 1 105 ? 55.792 12.769 -85.180 1.00 50.22 105 LYS A O 1
ATOM 847 N N . GLU A 1 106 ? 55.618 12.269 -83.009 1.00 51.25 106 GLU A N 1
ATOM 848 C CA . GLU A 1 106 ? 56.834 11.434 -82.993 1.00 51.25 106 GLU A CA 1
ATOM 849 C C . GLU A 1 106 ? 56.614 10.022 -83.583 1.00 51.25 106 GLU A C 1
ATOM 851 O O . GLU A 1 106 ? 57.574 9.325 -83.920 1.00 51.25 106 GLU A O 1
ATOM 856 N N . ILE A 1 107 ? 55.358 9.618 -83.819 1.00 50.00 107 ILE A N 1
ATOM 857 C CA . ILE A 1 107 ? 54.998 8.312 -84.409 1.00 50.00 107 ILE A CA 1
ATOM 858 C C . ILE A 1 107 ? 55.092 8.312 -85.952 1.00 50.00 107 ILE A C 1
ATOM 860 O O . ILE A 1 107 ? 55.025 7.256 -86.587 1.00 50.00 107 ILE A O 1
ATOM 864 N N . ASP A 1 108 ? 55.321 9.460 -86.595 1.00 48.22 108 ASP A N 1
ATOM 865 C CA . ASP A 1 108 ? 55.542 9.523 -88.050 1.00 48.22 108 ASP A CA 1
ATOM 866 C C . ASP A 1 108 ? 56.933 9.031 -88.497 1.00 48.22 108 ASP A C 1
ATOM 868 O O . ASP A 1 108 ? 57.218 8.992 -89.692 1.00 48.22 108 ASP A O 1
ATOM 872 N N . SER A 1 109 ? 57.773 8.573 -87.562 1.00 52.62 109 SER A N 1
ATOM 873 C CA . SER A 1 109 ? 59.133 8.079 -87.827 1.00 52.62 109 SER A CA 1
ATOM 874 C C . SER A 1 109 ? 59.291 6.547 -87.933 1.00 52.62 109 SER A C 1
ATOM 876 O O . SER A 1 109 ? 60.393 6.077 -88.214 1.00 52.62 109 SER A O 1
ATOM 878 N N . PHE A 1 110 ? 58.228 5.745 -87.766 1.00 47.69 110 PHE A N 1
ATOM 879 C CA . PHE A 1 110 ? 58.301 4.271 -87.836 1.00 47.69 110 PHE A CA 1
ATOM 880 C C . PHE A 1 110 ? 57.659 3.686 -89.110 1.00 47.69 110 PHE A C 1
ATOM 882 O O . PHE A 1 110 ? 56.634 4.170 -89.591 1.00 47.69 110 PHE A O 1
ATOM 889 N N . SER A 1 111 ? 58.267 2.624 -89.659 1.00 50.72 111 SER A N 1
ATOM 890 C CA . SER A 1 111 ? 57.837 1.937 -90.887 1.00 50.72 111 SER A CA 1
ATOM 891 C C . SER A 1 111 ? 56.442 1.297 -90.780 1.00 50.72 111 SER A C 1
ATOM 893 O O . SER A 1 111 ? 55.963 0.928 -89.709 1.00 50.72 111 SER A O 1
ATOM 895 N N . SER A 1 112 ? 55.768 1.171 -91.925 1.00 55.34 112 SER A N 1
ATOM 896 C CA . SER A 1 112 ? 54.314 0.985 -92.041 1.00 55.34 112 SER A CA 1
ATOM 897 C C . SER A 1 112 ? 53.730 -0.288 -91.409 1.00 55.34 112 SER A C 1
ATOM 899 O O . SER A 1 112 ? 52.590 -0.249 -90.960 1.00 55.34 112 SER A O 1
ATOM 901 N N . SER A 1 113 ? 54.472 -1.395 -91.302 1.00 50.31 113 SER A N 1
ATOM 902 C CA . SER A 1 113 ? 53.941 -2.667 -90.775 1.00 50.31 113 SER A CA 1
ATOM 903 C C . SER A 1 113 ? 53.888 -2.763 -89.242 1.00 50.31 113 SER A C 1
ATOM 905 O O . SER A 1 113 ? 53.071 -3.512 -88.714 1.00 50.31 113 SER A O 1
ATOM 907 N N . SER A 1 114 ? 54.694 -1.990 -88.505 1.00 56.88 114 SER A N 1
ATOM 908 C CA . SER A 1 114 ? 54.674 -1.955 -87.029 1.00 56.88 114 SER A CA 1
ATOM 909 C C . SER A 1 114 ? 53.718 -0.894 -86.464 1.00 56.88 114 SER A C 1
ATOM 911 O O . SER A 1 114 ? 53.253 -1.014 -85.329 1.00 56.88 114 SER A O 1
ATOM 913 N N . LYS A 1 115 ? 53.359 0.116 -87.269 1.00 57.84 115 LYS A N 1
ATOM 914 C CA . LYS A 1 115 ? 52.413 1.190 -86.916 1.00 57.84 115 LYS A CA 1
ATOM 915 C C . LYS A 1 115 ? 50.989 0.658 -86.725 1.00 57.84 115 LYS A C 1
ATOM 917 O O . LYS A 1 115 ? 50.325 1.025 -85.757 1.00 57.84 115 LYS A O 1
ATOM 922 N N . GLU A 1 116 ? 50.541 -0.249 -87.592 1.00 62.72 116 GLU A N 1
ATOM 923 C CA . GLU A 1 116 ? 49.202 -0.853 -87.521 1.00 62.72 116 GLU A CA 1
ATOM 924 C C . GLU A 1 116 ? 49.024 -1.726 -86.262 1.00 62.72 116 GLU A C 1
ATOM 926 O O . GLU A 1 116 ? 48.009 -1.620 -85.574 1.00 62.72 116 GLU A O 1
ATOM 931 N N . GLU A 1 117 ? 50.029 -2.536 -85.900 1.00 62.69 117 GLU A N 1
ATOM 932 C CA . GLU A 1 117 ? 49.995 -3.367 -84.686 1.00 62.69 117 GLU A CA 1
ATOM 933 C C . GLU A 1 117 ? 50.024 -2.532 -83.400 1.00 62.69 117 GLU A C 1
ATOM 935 O O . GLU A 1 117 ? 49.323 -2.849 -82.434 1.00 62.69 117 GLU A O 1
ATOM 940 N N . ILE A 1 118 ? 50.817 -1.456 -83.371 1.00 63.34 118 ILE A N 1
ATOM 941 C CA . ILE A 1 118 ? 50.872 -0.535 -82.230 1.00 63.34 118 ILE A CA 1
ATOM 942 C C . ILE A 1 118 ? 49.529 0.190 -82.077 1.00 63.34 118 ILE A C 1
ATOM 944 O O . ILE A 1 118 ? 48.989 0.254 -80.970 1.00 63.34 118 ILE A O 1
ATOM 948 N N . LEU A 1 119 ? 48.935 0.659 -83.179 1.00 65.94 119 LEU A N 1
ATOM 949 C CA . LEU A 1 119 ? 47.608 1.274 -83.171 1.00 65.94 119 LEU A CA 1
ATOM 950 C C . LEU A 1 119 ? 46.515 0.288 -82.736 1.00 65.94 119 LEU A C 1
ATOM 952 O O . LEU A 1 119 ? 45.634 0.670 -81.965 1.00 65.94 119 LEU A O 1
ATOM 956 N N . ASP A 1 120 ? 46.574 -0.978 -83.155 1.00 72.38 120 ASP A N 1
ATOM 957 C CA . ASP A 1 120 ? 45.608 -1.997 -82.731 1.00 72.38 120 ASP A CA 1
ATOM 958 C C . ASP A 1 120 ? 45.748 -2.350 -81.238 1.00 72.38 120 ASP A C 1
ATOM 960 O O . ASP A 1 120 ? 44.749 -2.491 -80.524 1.00 72.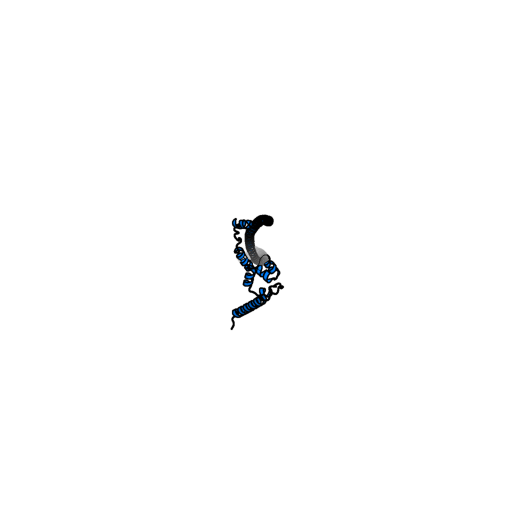38 120 ASP A O 1
ATOM 964 N N . ARG A 1 121 ? 46.980 -2.393 -80.706 1.00 68.69 121 ARG A N 1
ATOM 965 C CA . ARG A 1 121 ? 47.228 -2.543 -79.258 1.00 68.69 121 ARG A CA 1
ATOM 966 C C . ARG A 1 121 ? 46.696 -1.355 -78.459 1.00 68.69 121 ARG A C 1
ATOM 968 O O . ARG A 1 121 ? 46.055 -1.568 -77.429 1.00 68.69 121 ARG A O 1
ATOM 975 N N . ILE A 1 122 ? 46.889 -0.125 -78.940 1.00 68.88 122 ILE A N 1
ATOM 976 C CA . ILE A 1 122 ? 46.342 1.089 -78.312 1.00 68.88 122 ILE A CA 1
ATOM 977 C C . ILE A 1 122 ? 44.808 1.076 -78.360 1.00 68.88 122 ILE A C 1
ATOM 979 O O . ILE A 1 122 ? 44.159 1.368 -77.355 1.00 68.88 122 ILE A O 1
ATOM 983 N N . ARG A 1 123 ? 44.201 0.664 -79.481 1.00 70.56 123 ARG A N 1
ATOM 984 C CA . ARG A 1 123 ? 42.740 0.508 -79.598 1.00 70.56 123 ARG A CA 1
ATOM 985 C C . ARG A 1 123 ? 42.202 -0.526 -78.614 1.00 70.56 123 ARG A C 1
ATOM 987 O O . ARG A 1 123 ? 41.246 -0.230 -77.900 1.00 70.56 123 ARG A O 1
ATOM 994 N N . LYS A 1 124 ? 42.834 -1.699 -78.506 1.00 72.12 124 LYS A N 1
ATOM 995 C CA . LYS A 1 124 ? 42.467 -2.735 -77.523 1.00 72.12 124 LYS A CA 1
ATOM 996 C C . LYS A 1 124 ? 42.609 -2.235 -76.085 1.00 72.12 124 LYS A C 1
ATOM 998 O O . LYS A 1 124 ? 41.689 -2.434 -75.292 1.00 72.12 124 LYS A O 1
ATOM 1003 N N . ALA A 1 125 ? 43.697 -1.539 -75.758 1.00 66.00 125 ALA A N 1
ATOM 1004 C CA . ALA A 1 125 ? 43.907 -0.946 -74.437 1.00 66.00 125 ALA A CA 1
ATOM 1005 C C . ALA A 1 125 ? 42.836 0.108 -74.104 1.00 66.00 125 ALA A C 1
ATOM 1007 O O . ALA A 1 125 ? 42.255 0.071 -73.019 1.00 66.00 125 ALA A O 1
ATOM 1008 N N . ASN A 1 126 ? 42.490 0.979 -75.056 1.00 62.06 126 ASN A N 1
ATOM 1009 C CA . ASN A 1 126 ? 41.422 1.967 -74.896 1.00 62.06 126 ASN A CA 1
ATOM 1010 C C . ASN A 1 126 ? 40.039 1.317 -74.761 1.00 62.06 126 ASN A C 1
ATOM 1012 O O . ASN A 1 126 ? 39.219 1.771 -73.965 1.00 62.06 126 ASN A O 1
ATOM 1016 N N . MET A 1 127 ? 39.782 0.216 -75.471 1.00 67.94 127 MET A N 1
ATOM 1017 C CA . MET A 1 127 ? 38.523 -0.523 -75.366 1.00 67.94 127 MET A CA 1
ATOM 1018 C C . MET A 1 127 ? 38.385 -1.230 -74.008 1.00 67.94 127 MET A C 1
ATOM 1020 O O . MET A 1 127 ? 37.313 -1.211 -73.402 1.00 67.94 127 MET A O 1
ATOM 1024 N N . ILE A 1 128 ? 39.473 -1.813 -73.492 1.00 69.75 128 ILE A N 1
ATOM 1025 C CA . ILE A 1 128 ? 39.529 -2.390 -72.139 1.00 69.75 128 ILE A CA 1
ATOM 1026 C C . ILE A 1 128 ? 39.349 -1.290 -71.088 1.00 69.75 128 ILE A C 1
ATOM 1028 O O . ILE A 1 128 ? 38.540 -1.448 -70.176 1.00 69.75 128 ILE A O 1
ATOM 1032 N N . ARG A 1 129 ? 40.021 -0.145 -71.250 1.00 64.19 129 ARG A N 1
ATOM 1033 C CA . ARG A 1 129 ? 39.866 1.032 -70.383 1.00 64.19 129 ARG A CA 1
ATOM 1034 C C . ARG A 1 129 ? 38.423 1.541 -70.365 1.00 64.19 129 ARG A C 1
ATOM 1036 O O . ARG A 1 129 ? 37.892 1.804 -69.291 1.00 64.19 129 ARG A O 1
ATOM 1043 N N . GLY A 1 130 ? 37.758 1.604 -71.521 1.00 65.75 130 GLY A N 1
ATOM 1044 C CA . GLY A 1 130 ? 36.341 1.961 -71.623 1.00 65.75 130 GLY A CA 1
ATOM 1045 C C . GLY A 1 130 ? 35.431 0.996 -70.855 1.00 65.75 130 GLY A C 1
ATOM 1046 O O . GLY A 1 130 ? 34.568 1.436 -70.097 1.00 65.75 130 GLY A O 1
ATOM 1047 N N . LYS A 1 131 ? 35.669 -0.319 -70.969 1.00 70.62 131 LYS A N 1
ATOM 1048 C CA . LYS A 1 131 ? 34.931 -1.344 -70.207 1.00 70.62 131 LYS A CA 1
ATOM 1049 C C . LYS A 1 131 ? 35.179 -1.252 -68.698 1.00 70.62 131 LYS A C 1
ATOM 1051 O O . LYS A 1 131 ? 34.238 -1.392 -67.922 1.00 70.62 131 LYS A O 1
ATOM 1056 N N . ILE A 1 132 ? 36.419 -0.994 -68.282 1.00 70.12 132 ILE A N 1
ATOM 1057 C CA . ILE A 1 132 ? 36.787 -0.816 -66.871 1.00 70.12 132 ILE A CA 1
ATOM 1058 C C . ILE A 1 132 ? 36.112 0.435 -66.294 1.00 70.12 132 ILE A C 1
ATOM 1060 O O . ILE A 1 132 ? 35.497 0.353 -65.234 1.00 70.12 132 ILE A O 1
ATOM 1064 N N . ASN A 1 133 ? 36.148 1.562 -67.008 1.00 69.62 133 ASN A N 1
ATOM 1065 C CA . ASN A 1 133 ? 35.489 2.799 -66.582 1.00 69.62 133 ASN A CA 1
ATOM 1066 C C . ASN A 1 133 ? 33.968 2.634 -66.476 1.00 69.62 133 ASN A C 1
ATOM 1068 O O . ASN A 1 133 ? 33.380 3.052 -65.482 1.00 69.62 133 ASN A O 1
ATOM 1072 N N . ALA A 1 134 ? 33.334 1.965 -67.444 1.00 71.81 134 ALA A N 1
ATOM 1073 C CA . ALA A 1 134 ? 31.912 1.636 -67.364 1.00 71.81 134 ALA A CA 1
ATOM 1074 C C . ALA A 1 134 ? 31.598 0.747 -66.143 1.00 71.81 134 ALA A C 1
ATOM 1076 O O . ALA A 1 134 ? 30.620 0.986 -65.436 1.00 71.81 134 ALA A O 1
ATOM 1077 N N . GLY A 1 135 ? 32.460 -0.231 -65.842 1.00 78.62 135 GLY A N 1
ATOM 1078 C CA . GLY A 1 135 ? 32.360 -1.051 -64.632 1.00 78.62 135 GLY A CA 1
ATOM 1079 C C . GLY A 1 135 ? 32.478 -0.237 -63.338 1.00 78.62 135 GLY A C 1
ATOM 1080 O O . GLY A 1 135 ? 31.702 -0.457 -62.408 1.00 78.62 135 GLY A O 1
ATOM 1081 N N . PHE A 1 136 ? 33.395 0.734 -63.284 1.00 71.56 136 PHE A N 1
ATOM 1082 C CA . PHE A 1 136 ? 33.551 1.628 -62.132 1.00 71.56 136 PHE A CA 1
ATOM 1083 C C . PHE A 1 136 ? 32.322 2.507 -61.897 1.00 71.56 136 PHE A C 1
ATOM 1085 O O . PHE A 1 136 ? 31.892 2.610 -60.751 1.00 71.56 136 PHE A O 1
ATOM 1092 N N . ILE A 1 137 ? 31.716 3.061 -62.951 1.00 76.44 137 ILE A N 1
ATOM 1093 C CA . ILE A 1 137 ? 30.492 3.873 -62.840 1.00 76.44 137 ILE A CA 1
ATOM 1094 C C . ILE A 1 137 ? 29.358 3.052 -62.205 1.00 76.44 137 ILE A C 1
ATOM 1096 O O . ILE A 1 137 ? 28.749 3.488 -61.228 1.00 76.44 137 ILE A O 1
ATOM 1100 N N . VAL A 1 138 ? 29.135 1.820 -62.679 1.00 82.31 138 VAL A N 1
ATOM 1101 C CA . VAL A 1 138 ? 28.097 0.922 -62.135 1.00 82.31 138 VAL A CA 1
ATOM 1102 C C . VAL A 1 138 ? 28.370 0.551 -60.672 1.00 82.31 138 VAL A C 1
ATOM 1104 O O . VAL A 1 138 ? 27.445 0.445 -59.863 1.00 82.31 138 VAL A O 1
ATOM 1107 N N . ILE A 1 139 ? 29.636 0.330 -60.303 1.00 76.12 139 ILE A N 1
ATOM 1108 C CA . ILE A 1 139 ? 30.012 0.050 -58.910 1.00 76.12 139 ILE A CA 1
ATOM 1109 C C . ILE A 1 139 ? 29.786 1.286 -58.033 1.00 76.12 139 ILE A C 1
ATOM 1111 O O . ILE A 1 139 ? 29.292 1.148 -56.915 1.00 76.12 139 ILE A O 1
ATOM 1115 N N . GLU A 1 140 ? 30.107 2.482 -58.521 1.00 76.06 140 GLU A N 1
ATOM 1116 C CA . GLU A 1 140 ? 29.939 3.731 -57.780 1.00 76.06 140 GLU A CA 1
ATOM 1117 C C . GLU A 1 140 ? 28.461 4.053 -57.520 1.00 76.06 140 GLU A C 1
ATOM 1119 O O . GLU A 1 140 ? 28.102 4.461 -56.414 1.00 76.06 140 GLU A O 1
ATOM 1124 N N . GLU A 1 141 ? 27.580 3.804 -58.490 1.00 85.69 141 GLU A N 1
ATOM 1125 C CA . GLU A 1 141 ? 26.129 3.928 -58.306 1.00 85.69 141 GLU A CA 1
ATOM 1126 C C . GLU A 1 141 ? 25.612 2.957 -57.241 1.00 85.69 141 GLU A C 1
ATOM 1128 O O . GLU A 1 141 ? 24.951 3.378 -56.286 1.00 85.69 141 GLU A O 1
ATOM 1133 N N . LYS A 1 142 ? 26.008 1.679 -57.317 1.00 86.25 142 LYS A N 1
ATOM 1134 C CA . LYS A 1 142 ? 25.670 0.682 -56.287 1.00 86.25 142 LYS A CA 1
ATOM 1135 C C . LYS A 1 142 ? 26.208 1.075 -54.912 1.00 86.25 142 LYS A C 1
ATOM 1137 O O . LYS A 1 142 ? 25.529 0.876 -53.904 1.00 86.25 142 LYS A O 1
ATOM 1142 N N . LEU A 1 143 ? 27.409 1.649 -54.846 1.00 85.06 143 LEU A N 1
ATOM 1143 C CA . LEU A 1 143 ? 27.998 2.137 -53.600 1.00 85.06 143 LEU A CA 1
ATOM 1144 C C . LEU A 1 143 ? 27.171 3.293 -53.021 1.00 85.06 143 LEU A C 1
ATOM 1146 O O . LEU A 1 143 ? 26.858 3.282 -51.831 1.00 85.06 143 LEU A O 1
ATOM 1150 N N . LYS A 1 144 ? 26.768 4.259 -53.855 1.00 85.31 144 LYS A N 1
ATOM 1151 C CA . LYS A 1 144 ? 25.911 5.386 -53.452 1.00 85.31 144 LYS A CA 1
ATOM 1152 C C . LYS A 1 144 ? 24.557 4.904 -52.932 1.00 85.31 144 LYS A C 1
ATOM 1154 O O . LYS A 1 144 ? 24.102 5.390 -51.897 1.00 85.31 144 LYS A O 1
ATOM 1159 N N . GLU A 1 145 ? 23.932 3.928 -53.587 1.00 90.44 145 GLU A N 1
ATOM 1160 C CA . GLU A 1 145 ? 22.679 3.323 -53.115 1.00 90.44 145 GLU A CA 1
ATOM 1161 C C . GLU A 1 145 ? 22.844 2.618 -51.765 1.00 90.44 145 GLU A C 1
ATOM 1163 O O . GLU A 1 145 ? 22.050 2.835 -50.846 1.00 90.44 145 GLU A O 1
ATOM 1168 N N . LYS A 1 146 ? 23.905 1.816 -51.602 1.00 88.69 146 LYS A N 1
ATOM 1169 C CA . LYS A 1 146 ? 24.192 1.143 -50.328 1.00 88.69 146 LYS A CA 1
ATOM 1170 C C . LYS A 1 146 ? 24.502 2.140 -49.212 1.00 88.69 146 LYS A C 1
ATOM 1172 O O . LYS A 1 146 ? 24.017 1.949 -48.100 1.00 88.69 146 LYS A O 1
ATOM 1177 N N . LEU A 1 147 ? 25.223 3.225 -49.495 1.00 88.62 147 LEU A N 1
ATOM 1178 C CA . LEU A 1 147 ? 25.477 4.298 -48.528 1.00 88.62 147 LEU A CA 1
ATOM 1179 C C . LEU A 1 147 ? 24.188 5.015 -48.110 1.00 88.62 147 LEU A C 1
ATOM 1181 O O . LEU A 1 147 ? 23.989 5.253 -46.920 1.00 88.62 147 LEU A O 1
ATOM 1185 N N . LYS A 1 148 ? 23.274 5.299 -49.049 1.00 91.88 148 LYS A N 1
ATOM 1186 C CA . LYS A 1 148 ? 21.946 5.848 -48.722 1.00 91.88 148 LYS A CA 1
ATOM 1187 C C . LYS A 1 148 ? 21.158 4.909 -47.805 1.00 91.88 148 LYS A C 1
ATOM 1189 O O . LYS A 1 148 ? 20.576 5.369 -46.825 1.00 91.88 148 LYS A O 1
ATOM 1194 N N . ALA A 1 149 ? 21.174 3.604 -48.082 1.00 90.19 149 ALA A N 1
ATOM 1195 C CA . ALA A 1 149 ? 20.510 2.610 -47.241 1.00 90.19 149 ALA A CA 1
ATOM 1196 C C . ALA A 1 149 ? 21.129 2.524 -45.832 1.00 90.19 149 ALA A C 1
ATOM 1198 O O . ALA A 1 149 ? 20.395 2.470 -44.848 1.00 90.19 149 ALA A O 1
ATOM 1199 N N . ILE A 1 150 ? 22.463 2.570 -45.724 1.00 89.44 150 ILE A N 1
ATOM 1200 C CA . ILE A 1 150 ? 23.174 2.595 -44.435 1.00 89.44 150 ILE A CA 1
ATOM 1201 C C . ILE A 1 150 ? 22.803 3.844 -43.631 1.00 89.44 150 ILE A C 1
ATOM 1203 O O . ILE A 1 150 ? 22.498 3.730 -42.445 1.00 89.44 150 ILE A O 1
ATOM 1207 N N . ASN A 1 151 ? 22.787 5.020 -44.261 1.00 90.19 151 ASN A N 1
ATOM 1208 C CA . ASN A 1 151 ? 22.416 6.263 -43.583 1.00 90.19 151 ASN A CA 1
ATOM 1209 C C . ASN A 1 151 ? 20.976 6.207 -43.063 1.00 90.19 151 ASN A C 1
ATOM 1211 O O . ASN A 1 151 ? 20.743 6.529 -41.902 1.00 90.19 151 ASN A O 1
ATOM 1215 N N . LYS A 1 152 ? 20.041 5.692 -43.872 1.00 94.06 152 LYS A N 1
ATOM 1216 C CA . LYS A 1 152 ? 18.653 5.487 -43.442 1.00 94.06 152 LYS A CA 1
ATOM 1217 C C . LYS A 1 152 ? 18.554 4.545 -42.236 1.00 94.06 152 LYS A C 1
ATOM 1219 O O . LYS A 1 152 ? 17.906 4.885 -41.254 1.00 94.06 152 LYS A O 1
ATOM 1224 N N . LEU A 1 153 ? 19.240 3.399 -42.271 1.00 92.06 153 LEU A N 1
ATOM 1225 C CA . LEU A 1 153 ? 19.265 2.458 -41.143 1.00 92.06 153 LEU A CA 1
ATOM 1226 C C . LEU A 1 153 ? 19.863 3.081 -39.871 1.00 92.06 153 LEU A C 1
ATOM 1228 O O . LEU A 1 153 ? 19.424 2.772 -38.764 1.00 92.06 153 LEU A O 1
ATOM 1232 N N . ASN A 1 154 ? 20.857 3.958 -40.013 1.00 91.56 154 ASN A N 1
ATOM 1233 C CA . ASN A 1 154 ? 21.457 4.661 -38.884 1.00 91.56 154 ASN A CA 1
ATOM 1234 C C . ASN A 1 154 ? 20.488 5.685 -38.266 1.00 91.56 154 ASN A C 1
ATOM 1236 O O . ASN A 1 154 ? 20.391 5.782 -37.040 1.00 91.56 154 ASN A O 1
ATOM 1240 N N . ASP A 1 155 ? 19.725 6.400 -39.096 1.00 92.19 155 ASP A N 1
ATOM 1241 C CA . ASP A 1 155 ? 18.673 7.310 -38.636 1.00 92.19 155 ASP A CA 1
ATOM 1242 C C . ASP A 1 155 ? 17.536 6.553 -37.936 1.00 92.19 155 ASP A C 1
ATOM 1244 O O . ASP A 1 155 ? 17.132 6.939 -36.834 1.00 92.19 155 ASP A O 1
ATOM 1248 N N . ASP A 1 156 ? 17.091 5.425 -38.496 1.00 92.12 156 ASP A N 1
ATOM 1249 C CA . ASP A 1 156 ? 16.086 4.553 -37.878 1.00 92.12 156 ASP A CA 1
ATOM 1250 C C . ASP A 1 156 ? 16.564 4.037 -36.508 1.00 92.12 156 ASP A C 1
ATOM 1252 O O . ASP A 1 156 ? 15.830 4.106 -35.516 1.00 92.12 156 ASP A O 1
ATOM 1256 N N . LEU A 1 157 ? 17.829 3.604 -36.403 1.00 91.88 157 LEU A N 1
ATOM 1257 C CA . LEU A 1 157 ? 18.448 3.214 -35.130 1.00 91.88 157 LEU A CA 1
ATOM 1258 C C . LEU A 1 157 ? 18.491 4.373 -34.128 1.00 91.88 157 LEU A C 1
ATOM 1260 O O . LEU A 1 157 ? 18.257 4.171 -32.931 1.00 91.88 157 LEU A O 1
ATOM 1264 N N . ARG A 1 158 ? 18.777 5.597 -34.586 1.00 93.19 158 ARG A N 1
ATOM 1265 C CA . ARG A 1 158 ? 18.773 6.789 -33.730 1.00 93.19 158 ARG A CA 1
ATOM 1266 C C . ARG A 1 158 ? 17.375 7.068 -33.182 1.00 93.19 158 ARG A C 1
ATOM 1268 O O . ARG A 1 158 ? 17.238 7.322 -31.984 1.00 93.19 158 ARG A O 1
ATOM 1275 N N . ILE A 1 159 ? 16.349 6.987 -34.029 1.00 91.88 159 ILE A N 1
ATOM 1276 C CA . ILE A 1 159 ? 14.944 7.177 -33.644 1.00 91.88 159 ILE A CA 1
ATOM 1277 C C . ILE A 1 159 ? 14.516 6.090 -32.650 1.00 91.88 159 ILE A C 1
ATOM 1279 O O . ILE A 1 159 ? 13.983 6.412 -31.585 1.00 91.88 159 ILE A O 1
ATOM 1283 N N . GLN A 1 160 ? 14.816 4.818 -32.926 1.00 92.00 160 GLN A N 1
ATOM 1284 C CA . GLN A 1 160 ? 14.497 3.711 -32.019 1.00 92.00 160 GLN A CA 1
ATOM 1285 C C . GLN A 1 160 ? 15.159 3.868 -30.647 1.00 92.00 160 GLN A C 1
ATOM 1287 O O . GLN A 1 160 ? 14.509 3.654 -29.625 1.00 92.00 160 GLN A O 1
ATOM 1292 N N . ARG A 1 161 ? 16.423 4.310 -30.588 1.00 91.62 161 ARG A N 1
ATOM 1293 C CA . ARG A 1 161 ? 17.092 4.606 -29.310 1.00 91.62 161 ARG A CA 1
ATOM 1294 C C . ARG A 1 161 ? 16.350 5.679 -28.517 1.00 91.62 161 ARG A C 1
ATOM 1296 O O . ARG A 1 161 ? 16.160 5.517 -27.314 1.00 91.62 161 ARG A O 1
ATOM 1303 N N . GLN A 1 162 ? 15.895 6.749 -29.169 1.00 92.31 162 GLN A N 1
ATOM 1304 C CA . GLN A 1 162 ? 15.129 7.804 -28.499 1.00 92.31 162 GLN A CA 1
ATOM 1305 C C . GLN A 1 162 ? 13.770 7.305 -27.992 1.00 92.31 162 GLN A C 1
ATOM 1307 O O . GLN A 1 162 ? 13.369 7.661 -26.882 1.00 92.31 162 GLN A O 1
ATOM 1312 N N . ILE A 1 163 ? 13.078 6.467 -28.770 1.00 92.38 163 ILE A N 1
ATOM 1313 C CA . ILE A 1 163 ? 11.821 5.833 -28.350 1.00 92.38 163 ILE A CA 1
ATOM 1314 C C . ILE A 1 163 ? 12.066 4.940 -27.131 1.00 92.38 163 ILE A C 1
ATOM 1316 O O . ILE A 1 163 ? 11.378 5.095 -26.125 1.00 92.38 163 ILE A O 1
ATOM 1320 N N . ASN A 1 164 ? 13.091 4.086 -27.167 1.00 90.69 164 ASN A N 1
ATOM 1321 C CA . ASN A 1 164 ? 13.426 3.196 -26.055 1.00 90.69 164 ASN A CA 1
ATOM 1322 C C . ASN A 1 164 ? 13.752 3.970 -24.775 1.00 90.69 164 ASN A C 1
ATOM 1324 O O . ASN A 1 164 ? 13.239 3.622 -23.716 1.00 90.69 164 ASN A O 1
ATOM 1328 N N . VAL A 1 165 ? 14.522 5.061 -24.860 1.00 93.56 165 VAL A N 1
ATOM 1329 C CA . VAL A 1 165 ? 14.798 5.925 -23.698 1.00 93.56 165 VAL A CA 1
ATOM 1330 C C . VAL A 1 165 ? 13.507 6.520 -23.129 1.00 93.56 165 VAL A C 1
ATOM 1332 O O . VAL A 1 165 ? 13.331 6.539 -21.912 1.00 93.56 165 VAL A O 1
ATOM 1335 N N . LYS A 1 166 ? 12.577 6.982 -23.977 1.00 92.25 166 LYS A N 1
ATOM 1336 C CA . LYS A 1 166 ? 11.271 7.486 -23.515 1.00 92.25 166 LYS A CA 1
ATOM 1337 C C . LYS A 1 166 ? 10.438 6.386 -22.850 1.00 92.25 166 LYS A C 1
ATOM 1339 O O . LYS A 1 166 ? 9.802 6.652 -21.834 1.00 92.25 166 LYS A O 1
ATOM 1344 N N . THR A 1 167 ? 10.442 5.174 -23.398 1.00 93.19 167 THR A N 1
ATOM 1345 C CA . THR A 1 167 ? 9.709 4.030 -22.840 1.00 93.19 167 THR A CA 1
ATOM 1346 C C . THR A 1 167 ? 10.280 3.592 -21.495 1.00 93.19 167 THR A C 1
ATOM 1348 O O . THR A 1 167 ? 9.507 3.392 -20.564 1.00 93.19 167 THR A O 1
ATOM 1351 N N . ILE A 1 168 ? 11.609 3.517 -21.361 1.00 92.56 168 ILE A N 1
ATOM 1352 C CA . ILE A 1 168 ? 12.281 3.201 -20.092 1.00 92.56 168 ILE A CA 1
ATOM 1353 C C . ILE A 1 168 ? 11.919 4.249 -19.037 1.00 92.56 168 ILE A C 1
ATOM 1355 O O . ILE A 1 168 ? 11.388 3.887 -17.999 1.00 92.56 168 ILE A O 1
ATOM 1359 N N . LYS A 1 169 ? 12.033 5.548 -19.351 1.00 93.06 169 LYS A N 1
ATOM 1360 C CA . LYS A 1 169 ? 11.633 6.620 -18.419 1.00 93.06 169 LYS A CA 1
ATOM 1361 C C . LYS A 1 169 ? 10.174 6.518 -17.965 1.00 93.06 169 LYS A C 1
ATOM 1363 O O . LYS A 1 169 ? 9.874 6.779 -16.806 1.00 93.06 169 LYS A O 1
ATOM 1368 N N . LYS A 1 170 ? 9.255 6.158 -18.870 1.00 93.50 170 LYS A N 1
ATOM 1369 C CA . LYS A 1 170 ? 7.843 5.932 -18.515 1.00 93.50 170 LYS A CA 1
ATOM 1370 C C . LYS A 1 170 ? 7.665 4.715 -17.610 1.00 93.50 170 LYS A C 1
ATOM 1372 O O . LYS A 1 170 ? 6.800 4.745 -16.743 1.00 93.50 170 LYS A O 1
ATOM 1377 N N . LYS A 1 171 ? 8.435 3.650 -17.839 1.00 94.12 171 LYS A N 1
ATOM 1378 C CA . LYS A 1 171 ? 8.415 2.450 -17.002 1.00 94.12 171 LYS A CA 1
ATOM 1379 C C . LYS A 1 171 ? 8.935 2.769 -15.598 1.00 94.12 171 LYS A C 1
ATOM 1381 O O . LYS A 1 171 ? 8.227 2.470 -14.646 1.00 94.12 171 LYS A O 1
ATOM 1386 N N . ASP A 1 172 ? 10.083 3.433 -15.494 1.00 92.00 172 ASP A N 1
ATOM 1387 C CA . ASP A 1 172 ? 10.702 3.800 -14.214 1.00 92.00 172 ASP A CA 1
ATOM 1388 C C . ASP A 1 172 ? 9.765 4.699 -13.389 1.00 92.00 172 ASP A C 1
ATOM 1390 O O . ASP A 1 172 ? 9.519 4.432 -12.218 1.00 92.00 172 ASP A O 1
ATOM 1394 N N . ALA A 1 173 ? 9.125 5.690 -14.025 1.00 91.75 173 ALA A N 1
ATOM 1395 C CA . ALA A 1 173 ? 8.144 6.548 -13.356 1.00 91.75 173 ALA A CA 1
ATOM 1396 C C . ALA A 1 173 ? 6.933 5.770 -12.805 1.00 91.75 173 ALA A C 1
ATOM 1398 O O . ALA A 1 173 ? 6.439 6.080 -11.723 1.00 91.75 173 ALA A O 1
ATOM 1399 N N . LYS A 1 174 ? 6.456 4.747 -13.531 1.00 92.62 174 LYS A N 1
ATOM 1400 C CA . LYS A 1 174 ? 5.396 3.861 -13.026 1.00 92.62 174 LYS A CA 1
ATOM 1401 C C . LYS A 1 174 ? 5.885 2.971 -11.886 1.00 92.62 174 LYS A C 1
ATOM 1403 O O . LYS A 1 174 ? 5.121 2.685 -10.973 1.00 92.62 174 LYS A O 1
ATOM 1408 N N . GLU A 1 175 ? 7.131 2.515 -11.935 1.00 93.31 175 GLU A N 1
ATOM 1409 C CA . GLU A 1 175 ? 7.730 1.709 -10.870 1.00 93.31 175 GLU A CA 1
ATOM 1410 C C . GLU A 1 175 ? 7.835 2.508 -9.561 1.00 93.31 175 GLU A C 1
ATOM 1412 O O . GLU A 1 175 ? 7.435 2.009 -8.508 1.00 93.31 175 GLU A O 1
ATOM 1417 N N . ASP A 1 176 ? 8.227 3.783 -9.638 1.00 93.25 176 ASP A N 1
ATOM 1418 C CA . ASP A 1 176 ? 8.214 4.711 -8.501 1.00 93.25 176 ASP A CA 1
ATOM 1419 C C . ASP A 1 176 ? 6.799 4.931 -7.936 1.00 93.25 176 ASP A C 1
ATOM 1421 O O . ASP A 1 176 ? 6.599 4.935 -6.716 1.00 93.25 176 ASP A O 1
ATOM 1425 N N . GLU A 1 177 ? 5.795 5.070 -8.808 1.00 93.88 177 GLU A N 1
ATOM 1426 C CA . GLU A 1 177 ? 4.386 5.175 -8.412 1.00 93.88 177 GLU A CA 1
ATOM 1427 C C . GLU A 1 177 ? 3.924 3.920 -7.650 1.00 93.88 177 GLU A C 1
ATOM 1429 O O . GLU A 1 177 ? 3.362 4.027 -6.557 1.00 93.88 177 GLU A O 1
ATOM 1434 N N . TYR A 1 178 ? 4.247 2.722 -8.153 1.00 92.94 178 TYR A N 1
ATOM 1435 C CA . TYR A 1 178 ? 3.945 1.465 -7.462 1.00 92.94 178 TYR A CA 1
ATOM 1436 C C . TYR A 1 178 ? 4.644 1.357 -6.103 1.00 92.94 178 TYR A C 1
ATOM 1438 O O . TYR A 1 178 ? 4.031 0.911 -5.131 1.00 92.94 178 TYR A O 1
ATOM 1446 N N . ILE A 1 179 ? 5.903 1.790 -5.997 1.00 93.50 179 ILE A N 1
ATOM 1447 C CA . ILE A 1 179 ? 6.635 1.810 -4.723 1.00 93.50 179 ILE A CA 1
ATOM 1448 C C . ILE A 1 179 ? 5.928 2.714 -3.705 1.00 93.50 179 ILE A C 1
ATOM 1450 O O . ILE A 1 179 ? 5.822 2.351 -2.529 1.00 93.50 179 ILE A O 1
ATOM 1454 N N . ASN A 1 180 ? 5.423 3.871 -4.136 1.00 94.31 180 ASN A N 1
ATOM 1455 C CA . ASN A 1 180 ? 4.682 4.782 -3.265 1.00 94.31 180 ASN A CA 1
ATOM 1456 C C . ASN A 1 180 ? 3.356 4.171 -2.801 1.00 94.31 180 ASN A C 1
ATOM 1458 O O . ASN A 1 180 ? 3.086 4.174 -1.599 1.00 94.31 180 ASN A O 1
ATOM 1462 N N . ILE A 1 181 ? 2.602 3.542 -3.707 1.00 93.56 181 ILE A N 1
ATOM 1463 C CA . ILE A 1 181 ? 1.361 2.829 -3.366 1.00 93.56 181 ILE A CA 1
ATOM 1464 C C . ILE A 1 181 ? 1.633 1.718 -2.339 1.00 93.56 181 ILE A C 1
ATOM 1466 O O . ILE A 1 181 ? 0.926 1.604 -1.340 1.00 93.56 181 ILE A O 1
ATOM 1470 N N . ILE A 1 182 ? 2.693 0.921 -2.515 1.00 95.00 182 ILE A N 1
ATOM 1471 C CA . ILE A 1 182 ? 3.055 -0.141 -1.558 1.00 95.00 182 ILE A CA 1
ATOM 1472 C C . ILE A 1 182 ? 3.386 0.443 -0.177 1.00 95.00 182 ILE A C 1
ATOM 1474 O O . ILE A 1 182 ? 3.007 -0.135 0.847 1.00 95.00 182 ILE A O 1
ATOM 1478 N N . LYS A 1 183 ? 4.083 1.586 -0.117 1.00 96.06 183 LYS A N 1
ATOM 1479 C CA . LYS A 1 183 ? 4.372 2.272 1.153 1.00 96.06 183 LYS A CA 1
ATOM 1480 C C . LYS A 1 183 ? 3.091 2.746 1.838 1.00 96.06 183 LYS A C 1
ATOM 1482 O O . LYS A 1 183 ? 2.972 2.574 3.050 1.00 96.06 183 LYS A O 1
ATOM 1487 N N . GLU A 1 184 ? 2.145 3.305 1.089 1.00 95.50 184 GLU A N 1
ATOM 1488 C CA . GLU A 1 184 ? 0.844 3.714 1.628 1.00 95.50 184 GLU A CA 1
ATOM 1489 C C . GLU A 1 184 ? 0.042 2.522 2.145 1.00 95.50 184 GLU A C 1
ATOM 1491 O O . GLU A 1 184 ? -0.423 2.562 3.281 1.00 95.50 184 GLU A O 1
ATOM 1496 N N . ILE A 1 185 ? -0.026 1.421 1.390 1.00 94.44 185 ILE A N 1
ATOM 1497 C CA . ILE A 1 185 ? -0.692 0.187 1.833 1.00 94.44 185 ILE A CA 1
ATOM 1498 C C . ILE A 1 185 ? -0.108 -0.298 3.164 1.00 94.44 185 ILE A C 1
ATOM 1500 O O . ILE A 1 185 ? -0.862 -0.618 4.081 1.00 94.44 185 ILE A O 1
ATOM 1504 N N . ARG A 1 186 ? 1.224 -0.310 3.312 1.00 94.88 186 ARG A N 1
ATOM 1505 C CA . ARG A 1 186 ? 1.879 -0.721 4.567 1.00 94.88 186 ARG A CA 1
ATOM 1506 C C . ARG A 1 186 ? 1.543 0.205 5.736 1.00 94.88 186 ARG A C 1
ATOM 1508 O O . ARG A 1 186 ? 1.306 -0.284 6.837 1.00 94.88 186 ARG A O 1
ATOM 1515 N N . ARG A 1 187 ? 1.496 1.523 5.511 1.00 94.56 187 ARG A N 1
ATOM 1516 C CA . ARG A 1 187 ? 1.079 2.496 6.539 1.00 94.56 187 ARG A CA 1
ATOM 1517 C C . ARG A 1 187 ? -0.371 2.267 6.955 1.00 94.56 187 ARG A C 1
ATOM 1519 O O . ARG A 1 187 ? -0.658 2.190 8.143 1.00 94.56 187 ARG A O 1
ATOM 1526 N N . THR A 1 188 ? -1.266 2.081 5.990 1.00 95.69 188 THR A N 1
ATOM 1527 C CA . THR A 1 188 ? -2.681 1.800 6.253 1.00 95.69 188 THR A CA 1
ATOM 1528 C C . THR A 1 188 ? -2.861 0.483 7.005 1.00 95.69 188 THR A C 1
ATOM 1530 O O . THR A 1 188 ? -3.632 0.429 7.957 1.00 95.69 188 THR A O 1
ATOM 1533 N N . GLN A 1 189 ? -2.113 -0.567 6.654 1.00 94.69 189 GLN A N 1
ATOM 1534 C CA . GLN A 1 189 ? -2.128 -1.835 7.389 1.00 94.69 189 GLN A CA 1
ATOM 1535 C C . GLN A 1 189 ? -1.665 -1.674 8.840 1.00 94.69 189 GLN A C 1
ATOM 1537 O O . GLN A 1 189 ? -2.302 -2.228 9.735 1.00 94.69 189 GLN A O 1
ATOM 1542 N N . ALA A 1 190 ? -0.606 -0.899 9.084 1.00 94.44 190 ALA A N 1
ATOM 1543 C CA . ALA A 1 190 ? -0.146 -0.603 10.439 1.00 94.44 190 ALA A CA 1
ATOM 1544 C C . ALA A 1 190 ? -1.210 0.165 11.244 1.00 94.44 190 ALA A C 1
ATOM 1546 O O . ALA A 1 190 ? -1.499 -0.204 12.379 1.00 94.44 190 ALA A O 1
ATOM 1547 N N . ASN A 1 191 ? -1.862 1.160 10.633 1.00 95.25 191 ASN A N 1
ATOM 1548 C CA . ASN A 1 191 ? -2.948 1.909 11.271 1.00 95.25 191 ASN A CA 1
ATOM 1549 C C . ASN A 1 191 ? -4.146 1.008 11.612 1.00 95.25 191 ASN A C 1
ATOM 1551 O O . ASN A 1 191 ? -4.695 1.108 12.705 1.00 95.25 191 ASN A O 1
ATOM 1555 N N . ILE A 1 192 ? -4.528 0.096 10.709 1.00 96.06 192 ILE A N 1
ATOM 1556 C CA . ILE A 1 192 ? -5.603 -0.879 10.953 1.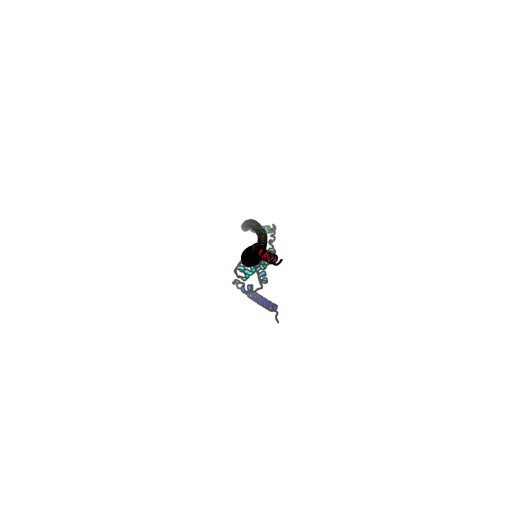00 96.06 192 ILE A CA 1
ATOM 1557 C C . ILE A 1 192 ? -5.239 -1.811 12.113 1.00 96.06 192 ILE A C 1
ATOM 1559 O O . ILE A 1 192 ? -6.091 -2.115 12.945 1.00 96.06 192 ILE A O 1
ATOM 1563 N N . GLN A 1 193 ? -3.989 -2.274 12.183 1.00 95.19 193 GLN A N 1
ATOM 1564 C CA . GLN A 1 193 ? -3.528 -3.121 13.285 1.00 95.19 193 GLN A CA 1
ATOM 1565 C C . GLN A 1 193 ? -3.534 -2.376 14.624 1.00 95.19 193 GLN A C 1
ATOM 1567 O O . GLN A 1 193 ? -3.983 -2.955 15.611 1.00 95.19 193 GLN A O 1
ATOM 1572 N N . GLY A 1 194 ? -3.105 -1.110 14.643 1.00 95.44 194 GLY A N 1
ATOM 1573 C CA . GLY A 1 194 ? -3.192 -0.244 15.822 1.00 95.44 194 GLY A CA 1
ATOM 1574 C C . GLY A 1 194 ? -4.635 -0.077 16.295 1.00 95.44 194 GLY A C 1
ATOM 1575 O O . GLY A 1 194 ? -4.963 -0.480 17.404 1.00 95.44 194 GLY A O 1
ATOM 1576 N N . ALA A 1 195 ? -5.531 0.364 15.407 1.00 94.88 195 ALA A N 1
ATOM 1577 C CA . ALA A 1 195 ? -6.948 0.535 15.736 1.00 94.88 195 ALA A CA 1
ATOM 1578 C C . ALA A 1 195 ? -7.604 -0.769 16.222 1.00 94.88 195 ALA A C 1
ATOM 1580 O O . ALA A 1 195 ? -8.405 -0.764 17.153 1.00 94.88 195 ALA A O 1
ATOM 1581 N N . LYS A 1 196 ? -7.250 -1.916 15.626 1.00 96.38 196 LYS A N 1
ATOM 1582 C CA . LYS A 1 196 ? -7.730 -3.224 16.089 1.00 96.38 196 LYS A CA 1
ATOM 1583 C C . LYS A 1 196 ? -7.287 -3.514 17.525 1.00 96.38 196 LYS A C 1
ATOM 1585 O O . LYS A 1 196 ? -8.080 -4.062 18.286 1.00 96.38 196 LYS A O 1
ATOM 1590 N N . HIS A 1 197 ? -6.043 -3.198 17.874 1.00 96.56 197 HIS A N 1
ATOM 1591 C CA . HIS A 1 197 ? -5.528 -3.390 19.227 1.00 96.56 197 HIS A CA 1
ATOM 1592 C C . HIS A 1 197 ? -6.231 -2.474 20.237 1.00 96.56 197 HIS A C 1
ATOM 1594 O O . HIS A 1 197 ? -6.643 -2.947 21.298 1.00 96.56 197 HIS A O 1
ATOM 1600 N N . ASP A 1 198 ? -6.447 -1.209 19.873 1.00 96.06 198 ASP A N 1
ATOM 1601 C CA . ASP A 1 198 ? -7.153 -0.237 20.712 1.00 96.06 198 ASP A CA 1
ATOM 1602 C C . ASP A 1 198 ? -8.587 -0.707 20.999 1.00 96.06 198 ASP A C 1
ATOM 1604 O O . ASP A 1 198 ? -8.979 -0.825 22.158 1.00 96.06 198 ASP A O 1
ATOM 1608 N N . PHE A 1 199 ? -9.334 -1.116 19.965 1.00 96.00 199 PHE A N 1
ATOM 1609 C CA . PHE A 1 199 ? -10.688 -1.654 20.141 1.00 96.00 199 PHE A CA 1
ATOM 1610 C C . PHE A 1 199 ? -10.722 -2.951 20.952 1.00 96.00 199 PHE A C 1
ATOM 1612 O O . PHE A 1 199 ? -11.653 -3.176 21.719 1.00 96.00 199 PHE A O 1
ATOM 1619 N N . GLN A 1 200 ? -9.729 -3.831 20.800 1.00 96.94 200 GLN A N 1
ATOM 1620 C CA . GLN A 1 200 ? -9.647 -5.043 21.621 1.00 96.94 200 GLN A CA 1
ATOM 1621 C C . GLN A 1 200 ? -9.439 -4.716 23.101 1.00 96.94 200 GLN A C 1
ATOM 1623 O O . GLN A 1 200 ? -10.016 -5.390 23.956 1.00 96.94 200 GLN A O 1
ATOM 1628 N N . THR A 1 201 ? -8.640 -3.691 23.391 1.00 96.19 201 THR A N 1
ATOM 1629 C CA . THR A 1 201 ? -8.397 -3.218 24.756 1.00 96.19 201 THR A CA 1
ATOM 1630 C C . THR A 1 201 ? -9.667 -2.602 25.336 1.00 96.19 201 THR A C 1
ATOM 1632 O O . THR A 1 201 ? -10.119 -3.034 26.391 1.00 96.19 201 THR A O 1
ATOM 1635 N N . GLU A 1 202 ? -10.328 -1.714 24.589 1.00 96.69 202 GLU A N 1
ATOM 1636 C CA . GLU A 1 202 ? -11.589 -1.092 25.009 1.00 96.69 202 GLU A CA 1
ATOM 1637 C C . GLU A 1 202 ? -12.693 -2.131 25.275 1.00 96.69 202 GLU A C 1
ATOM 1639 O O . GLU A 1 202 ? -13.374 -2.077 26.299 1.00 96.69 202 GLU A O 1
ATOM 1644 N N . ILE A 1 203 ? -12.835 -3.140 24.406 1.00 96.38 203 ILE A N 1
ATOM 1645 C CA . ILE A 1 203 ? -13.784 -4.245 24.616 1.00 96.38 203 ILE A CA 1
ATOM 1646 C C . ILE A 1 203 ? -13.438 -5.035 25.883 1.00 96.38 203 ILE A C 1
ATOM 1648 O O . ILE A 1 203 ? -14.341 -5.443 26.620 1.00 96.38 203 ILE A O 1
ATOM 1652 N N . SER A 1 204 ? -12.153 -5.286 26.143 1.00 96.25 204 SER A N 1
ATOM 1653 C CA . SER A 1 204 ? -11.709 -5.984 27.354 1.00 96.25 204 SER A CA 1
ATOM 1654 C C . SER A 1 204 ? -12.072 -5.194 28.613 1.00 96.25 204 SER A C 1
ATOM 1656 O O . SER A 1 204 ? -12.625 -5.770 29.556 1.00 96.25 204 SER A O 1
ATOM 1658 N N . ASP A 1 205 ? -11.830 -3.885 28.601 1.00 96.56 205 ASP A N 1
ATOM 1659 C CA . ASP A 1 205 ? -12.135 -2.986 29.714 1.00 96.56 205 ASP A CA 1
ATOM 1660 C C . ASP A 1 205 ? -13.643 -2.946 29.980 1.00 96.56 205 ASP A C 1
ATOM 1662 O O . ASP A 1 205 ? -14.079 -3.266 31.089 1.00 96.56 205 ASP A O 1
ATOM 1666 N N . GLN A 1 206 ? -14.461 -2.722 28.947 1.00 96.69 206 GLN A N 1
ATOM 1667 C CA . GLN A 1 206 ? -15.926 -2.746 29.055 1.00 96.69 206 GLN A CA 1
ATOM 1668 C C . GLN A 1 206 ? -16.451 -4.106 29.539 1.00 96.69 206 GLN A C 1
ATOM 1670 O O . GLN A 1 206 ? -17.364 -4.184 30.364 1.00 96.69 206 GLN A O 1
ATOM 1675 N N . THR A 1 207 ? -15.853 -5.210 29.084 1.00 96.94 207 THR A N 1
ATOM 1676 C CA . THR A 1 207 ? -16.212 -6.558 29.554 1.00 96.94 207 THR A CA 1
ATOM 1677 C C . THR A 1 207 ? -15.905 -6.730 31.043 1.00 96.94 207 THR A C 1
ATOM 1679 O O . THR A 1 207 ? -16.648 -7.406 31.761 1.00 96.94 207 THR A O 1
ATOM 1682 N N . SER A 1 208 ? -14.812 -6.138 31.529 1.00 95.69 208 SER A N 1
ATOM 1683 C CA . SER A 1 208 ? -14.459 -6.164 32.948 1.00 95.69 208 SER A CA 1
ATOM 1684 C C . SER A 1 208 ? -15.441 -5.346 33.796 1.00 95.69 208 SER A C 1
ATOM 1686 O O . SER A 1 208 ? -15.911 -5.841 34.824 1.00 95.69 208 SER A O 1
ATOM 1688 N N . GLU A 1 209 ? -15.854 -4.169 33.321 1.00 96.94 209 GLU A N 1
ATOM 1689 C CA . GLU A 1 209 ? -16.862 -3.332 33.977 1.00 96.94 209 GLU A CA 1
ATOM 1690 C C . GLU A 1 209 ? -18.214 -4.045 34.072 1.00 96.94 209 GLU A C 1
ATOM 1692 O O . GLU A 1 209 ? -18.825 -4.089 35.144 1.00 96.94 209 GLU A O 1
ATOM 1697 N N . ILE A 1 210 ? -18.652 -4.696 32.989 1.00 96.25 210 ILE A N 1
ATOM 1698 C CA . ILE A 1 210 ? -19.887 -5.492 32.982 1.00 96.25 210 ILE A CA 1
ATOM 1699 C C . ILE A 1 210 ? -19.832 -6.589 34.052 1.00 96.25 210 ILE A C 1
ATOM 1701 O O . ILE A 1 210 ? -20.792 -6.754 34.807 1.00 96.25 210 ILE A O 1
ATOM 1705 N N . LYS A 1 211 ? -18.706 -7.303 34.194 1.00 96.44 211 LYS A N 1
ATOM 1706 C CA . LYS A 1 211 ? -18.550 -8.332 35.240 1.00 96.44 211 LYS A CA 1
ATOM 1707 C C . LYS A 1 211 ? -18.675 -7.748 36.650 1.00 96.44 211 LYS A C 1
ATOM 1709 O O . LYS A 1 211 ? -19.294 -8.373 37.518 1.00 96.44 211 LYS A O 1
ATOM 1714 N N . ILE A 1 212 ? -18.125 -6.555 36.885 1.00 96.81 212 ILE A N 1
ATOM 1715 C CA . ILE A 1 212 ? -18.253 -5.847 38.168 1.00 96.81 212 ILE A CA 1
ATOM 1716 C C . ILE A 1 212 ? -19.724 -5.504 38.432 1.00 96.81 212 ILE A C 1
ATOM 1718 O O . ILE A 1 212 ? -20.239 -5.804 39.515 1.00 96.81 212 ILE A O 1
ATOM 1722 N N . ILE A 1 213 ? -20.429 -4.958 37.440 1.00 96.62 213 ILE A N 1
ATOM 1723 C CA . ILE A 1 213 ? -21.854 -4.616 37.545 1.00 96.62 213 ILE A CA 1
ATOM 1724 C C . ILE A 1 213 ? -22.698 -5.868 37.822 1.00 96.62 213 ILE A C 1
ATOM 1726 O O . ILE A 1 213 ? -23.542 -5.863 38.719 1.00 96.62 213 ILE A O 1
ATOM 1730 N N . GLU A 1 214 ? -22.454 -6.973 37.117 1.00 97.00 214 GLU A N 1
ATOM 1731 C CA . GLU A 1 214 ? -23.163 -8.239 37.332 1.00 97.00 214 GLU A CA 1
ATOM 1732 C C . GLU A 1 214 ? -22.927 -8.826 38.728 1.00 97.00 214 GLU A C 1
ATOM 1734 O O . GLU A 1 214 ? -23.843 -9.402 39.329 1.00 97.00 214 GLU A O 1
ATOM 1739 N N . SER A 1 215 ? -21.709 -8.697 39.259 1.00 96.19 215 SER A N 1
ATOM 1740 C CA . SER A 1 215 ? -21.403 -9.116 40.630 1.00 96.19 215 SER A CA 1
ATOM 1741 C C . SER A 1 215 ? -22.133 -8.243 41.657 1.00 96.19 215 SER A C 1
ATOM 1743 O O . SER A 1 215 ? -22.784 -8.769 42.561 1.00 96.19 215 SER A O 1
ATOM 1745 N N . SER A 1 216 ? -22.149 -6.925 41.447 1.00 96.62 216 SER A N 1
ATOM 1746 C CA . SER A 1 216 ? -22.850 -5.961 42.302 1.00 96.62 216 SER A CA 1
ATOM 1747 C C . SER A 1 216 ? -24.360 -6.204 42.294 1.00 96.62 216 SER A C 1
ATOM 1749 O O . SER A 1 216 ? -24.994 -6.252 43.347 1.00 96.62 216 SER A O 1
ATOM 1751 N N . LYS A 1 217 ? -24.941 -6.479 41.119 1.00 96.94 217 LYS A N 1
ATOM 1752 C CA . LYS A 1 217 ? -26.354 -6.855 40.969 1.00 96.94 217 LYS A CA 1
ATOM 1753 C C . LYS A 1 217 ? -26.701 -8.115 41.766 1.00 96.94 217 LYS A C 1
ATOM 1755 O O . LYS A 1 217 ? -27.767 -8.171 42.379 1.00 96.94 217 LYS A O 1
ATOM 1760 N N . ARG A 1 218 ? -25.822 -9.125 41.778 1.00 96.38 218 ARG A N 1
ATOM 1761 C CA . ARG A 1 218 ? -26.011 -10.343 42.589 1.00 96.38 218 ARG A CA 1
ATOM 1762 C C . ARG A 1 218 ? -25.996 -10.039 44.087 1.00 96.38 218 ARG A C 1
ATOM 1764 O O . ARG A 1 218 ? -26.862 -10.540 44.800 1.00 96.38 218 ARG A O 1
ATOM 1771 N N . ILE A 1 219 ? -25.068 -9.200 44.545 1.00 96.88 219 ILE A N 1
ATOM 1772 C CA . ILE A 1 219 ? -24.984 -8.781 45.953 1.00 96.88 219 ILE A CA 1
ATOM 1773 C C . ILE A 1 219 ? -26.263 -8.050 46.372 1.00 96.88 219 ILE A C 1
ATOM 1775 O O . ILE A 1 219 ? -26.885 -8.433 47.361 1.00 96.88 219 ILE A O 1
ATOM 1779 N N . ILE A 1 220 ? -26.702 -7.063 45.585 1.00 96.69 220 ILE A N 1
ATOM 1780 C CA . ILE A 1 220 ? -27.929 -6.302 45.858 1.00 96.69 220 ILE A CA 1
ATOM 1781 C C . ILE A 1 220 ? -29.147 -7.231 45.887 1.00 96.69 220 ILE A C 1
ATOM 1783 O O . ILE A 1 220 ? -29.964 -7.143 46.798 1.00 96.69 220 ILE A O 1
ATOM 1787 N N . LYS A 1 221 ? -29.260 -8.173 44.942 1.00 97.50 221 LYS A N 1
ATOM 1788 C CA . LYS A 1 221 ? -30.359 -9.151 44.934 1.00 97.50 221 LYS A CA 1
ATOM 1789 C C . LYS A 1 221 ? -30.390 -9.992 46.215 1.00 97.50 221 LYS A C 1
ATOM 1791 O O . LYS A 1 221 ? -31.463 -10.221 46.766 1.00 97.50 221 LYS A O 1
ATOM 1796 N N . ASN A 1 222 ? -29.229 -10.419 46.710 1.00 96.88 222 ASN A N 1
ATOM 1797 C CA . ASN A 1 222 ? -29.148 -11.148 47.975 1.00 96.88 222 ASN A CA 1
ATOM 1798 C C . ASN A 1 222 ? -29.554 -10.271 49.168 1.00 96.88 222 ASN A C 1
ATOM 1800 O O . ASN A 1 222 ? -30.289 -10.737 50.032 1.00 96.88 222 ASN A O 1
ATOM 1804 N N . GLN A 1 223 ? -29.131 -9.004 49.200 1.00 97.06 223 GLN A N 1
ATOM 1805 C CA . GLN A 1 223 ? -29.540 -8.059 50.245 1.00 97.06 223 GLN A CA 1
ATOM 1806 C C . GLN A 1 223 ? -31.053 -7.815 50.238 1.00 97.06 223 GLN A C 1
ATOM 1808 O O . GLN A 1 223 ? -31.667 -7.824 51.301 1.00 97.06 223 GLN A O 1
ATOM 1813 N N . ILE A 1 224 ? -31.666 -7.673 49.058 1.00 97.12 224 ILE A N 1
ATOM 1814 C CA . ILE A 1 224 ? -33.125 -7.559 48.917 1.00 97.12 224 ILE A CA 1
ATOM 1815 C C . ILE A 1 224 ? -33.813 -8.788 49.514 1.00 97.12 224 ILE A C 1
ATOM 1817 O O . ILE A 1 224 ? -34.716 -8.631 50.327 1.00 97.12 224 ILE A O 1
ATOM 1821 N N . ASN A 1 225 ? -33.355 -9.999 49.186 1.00 96.56 225 ASN A N 1
ATOM 1822 C CA . ASN A 1 225 ? -33.943 -11.226 49.733 1.00 96.56 225 ASN A CA 1
ATOM 1823 C C . ASN A 1 225 ? -33.855 -11.282 51.270 1.00 96.56 225 ASN A C 1
ATOM 1825 O O . ASN A 1 225 ? -34.816 -11.680 51.925 1.00 96.56 225 ASN A O 1
ATOM 1829 N N . ILE A 1 226 ? -32.722 -10.868 51.849 1.00 97.06 226 ILE A N 1
ATOM 1830 C CA . ILE A 1 226 ? -32.538 -10.808 53.308 1.00 97.06 226 ILE A CA 1
ATOM 1831 C C . ILE A 1 226 ? -33.512 -9.803 53.932 1.00 97.06 226 ILE A C 1
ATOM 1833 O O . ILE A 1 226 ? -34.189 -10.124 54.908 1.00 97.06 226 ILE A O 1
ATOM 1837 N N . LEU A 1 227 ? -33.605 -8.598 53.362 1.00 97.00 227 LEU A N 1
ATOM 1838 C CA . LEU A 1 227 ? -34.515 -7.557 53.842 1.00 97.00 227 LEU A CA 1
ATOM 1839 C C . LEU A 1 227 ? -35.979 -7.993 53.744 1.00 97.00 227 LEU A C 1
ATOM 1841 O O . LEU A 1 227 ? -36.754 -7.723 54.656 1.00 97.00 227 LEU A O 1
ATOM 1845 N N . GLN A 1 228 ? -36.344 -8.704 52.679 1.00 97.38 228 GLN A N 1
ATOM 1846 C CA . GLN A 1 228 ? -37.698 -9.207 52.475 1.00 97.38 228 GLN A CA 1
ATOM 1847 C C . GLN A 1 228 ? -38.078 -10.246 53.536 1.00 97.38 228 GLN A C 1
ATOM 1849 O O . GLN A 1 228 ? -39.124 -10.123 54.162 1.00 97.38 228 GLN A O 1
ATOM 1854 N N . HIS A 1 229 ? -37.175 -11.180 53.847 1.00 95.94 229 HIS A N 1
ATOM 1855 C CA . HIS A 1 229 ? -37.381 -12.116 54.954 1.00 95.94 229 HIS A CA 1
ATOM 1856 C C . HIS A 1 229 ? -37.484 -11.396 56.315 1.00 95.94 229 HIS A C 1
ATOM 1858 O O . HIS A 1 229 ? -38.264 -11.792 57.183 1.00 95.94 229 HIS A O 1
ATOM 1864 N N . GLY A 1 230 ? -36.698 -10.336 56.530 1.00 96.62 230 GLY A N 1
ATOM 1865 C CA . GLY A 1 230 ? -36.796 -9.508 57.737 1.00 96.62 230 GLY A CA 1
ATOM 1866 C C . GLY A 1 230 ? -38.147 -8.795 57.859 1.00 96.62 230 GLY A C 1
ATOM 1867 O O . GLY A 1 230 ? -38.732 -8.744 58.945 1.00 96.62 230 GLY A O 1
ATOM 1868 N N . LEU A 1 231 ? -38.669 -8.291 56.740 1.00 97.06 231 LEU A N 1
ATOM 1869 C CA . LEU A 1 231 ? -39.984 -7.660 56.671 1.00 97.06 231 LEU A CA 1
ATOM 1870 C C . LEU A 1 231 ? -41.104 -8.656 56.995 1.00 97.06 231 LEU A C 1
ATOM 1872 O O . LEU A 1 231 ? -41.955 -8.345 57.827 1.00 97.06 231 LEU A O 1
ATOM 1876 N N . ASP A 1 232 ? -41.060 -9.854 56.409 1.00 96.69 232 ASP A N 1
ATOM 1877 C CA . ASP A 1 232 ? -42.054 -10.908 56.640 1.00 96.69 232 ASP A CA 1
ATOM 1878 C C . ASP A 1 232 ? -42.099 -11.322 58.123 1.00 96.69 232 ASP A C 1
ATOM 1880 O O . ASP A 1 232 ? -43.172 -11.422 58.724 1.00 96.69 232 ASP A O 1
ATOM 1884 N N . ASN A 1 233 ? -40.931 -11.486 58.757 1.00 96.44 233 ASN A N 1
ATOM 1885 C CA . ASN A 1 233 ? -40.837 -11.767 60.194 1.00 96.44 233 ASN A CA 1
ATOM 1886 C C . ASN A 1 233 ? -41.477 -10.651 61.033 1.00 96.44 233 ASN A C 1
ATOM 1888 O O . ASN A 1 233 ? -42.284 -10.924 61.923 1.00 96.44 233 ASN A O 1
ATOM 1892 N N . THR A 1 234 ? -41.162 -9.395 60.715 1.00 96.12 234 THR A N 1
ATOM 1893 C CA . THR A 1 234 ? -41.692 -8.229 61.438 1.00 96.12 234 THR A CA 1
ATOM 1894 C C . THR A 1 234 ? -43.212 -8.109 61.272 1.00 96.12 234 THR A C 1
ATOM 1896 O O . THR A 1 234 ? -43.927 -7.808 62.229 1.00 96.12 234 THR A O 1
ATOM 1899 N N . GLN A 1 235 ? -43.741 -8.385 60.076 1.00 96.38 235 GLN A N 1
ATOM 1900 C CA . GLN A 1 235 ? -45.186 -8.421 59.831 1.00 96.38 235 GLN A CA 1
ATOM 1901 C C . GLN A 1 235 ? -45.879 -9.531 60.627 1.00 96.38 235 GLN A C 1
ATOM 1903 O O . GLN A 1 235 ? -46.946 -9.293 61.202 1.00 96.38 235 GLN A O 1
ATOM 1908 N N . ASN A 1 236 ? -45.276 -10.718 60.719 1.00 95.25 236 ASN A N 1
ATOM 1909 C CA . ASN A 1 236 ? -45.810 -11.817 61.523 1.00 95.25 236 ASN A CA 1
ATOM 1910 C C . ASN A 1 236 ? -45.866 -11.458 63.016 1.00 95.25 236 ASN A C 1
ATOM 1912 O O . ASN A 1 236 ? -46.895 -11.673 63.664 1.00 95.25 236 ASN A O 1
ATOM 1916 N N . GLU A 1 237 ? -44.805 -10.853 63.557 1.00 96.38 237 GLU A N 1
ATOM 1917 C CA . GLU A 1 237 ? -44.779 -10.372 64.943 1.00 96.38 237 GLU A CA 1
ATOM 1918 C C . GLU A 1 237 ? -45.831 -9.291 65.198 1.00 96.38 237 GLU A C 1
ATOM 1920 O O . GLU A 1 237 ? -46.571 -9.366 66.182 1.00 96.38 237 GLU A O 1
ATOM 1925 N N . ASN A 1 238 ? -45.966 -8.323 64.289 1.00 95.50 238 ASN A N 1
ATOM 1926 C CA . ASN A 1 238 ? -46.973 -7.271 64.404 1.00 95.50 238 ASN A CA 1
ATOM 1927 C C . ASN A 1 238 ? -48.404 -7.843 64.367 1.00 95.50 238 ASN A C 1
ATOM 1929 O O . ASN A 1 238 ? -49.273 -7.446 65.147 1.00 95.50 238 ASN A O 1
ATOM 1933 N N . THR A 1 239 ? -48.641 -8.854 63.528 1.00 95.94 239 THR A N 1
ATOM 1934 C CA . THR A 1 239 ? -49.925 -9.570 63.477 1.00 95.94 239 THR A CA 1
ATOM 1935 C C . THR A 1 239 ? -50.215 -10.291 64.798 1.00 95.94 239 THR A C 1
ATOM 1937 O O . THR A 1 239 ? -51.344 -10.261 65.295 1.00 95.94 239 THR A O 1
ATOM 1940 N N . LEU A 1 240 ? -49.202 -10.917 65.408 1.00 96.44 240 LEU A N 1
ATOM 1941 C CA . LEU A 1 240 ? -49.326 -11.573 66.711 1.00 96.44 240 LEU A CA 1
ATOM 1942 C C . LEU A 1 240 ? -49.607 -10.569 67.838 1.00 96.44 240 LEU A C 1
ATOM 1944 O O . LEU A 1 240 ? -50.486 -10.810 68.667 1.00 96.44 240 LEU A O 1
ATOM 1948 N N . LEU A 1 241 ? -48.885 -9.447 67.867 1.00 95.62 241 LEU A N 1
ATOM 1949 C CA . LEU A 1 241 ? -49.092 -8.370 68.836 1.00 95.62 241 LEU A CA 1
ATOM 1950 C C . LEU A 1 241 ? -50.487 -7.760 68.700 1.00 95.62 241 LEU A C 1
ATOM 1952 O O . LEU A 1 241 ? -51.173 -7.604 69.706 1.00 95.62 241 LEU A O 1
ATOM 1956 N N . SER A 1 242 ? -50.947 -7.517 67.472 1.00 95.50 242 SER A N 1
ATOM 1957 C CA . SER A 1 242 ? -52.298 -7.016 67.195 1.00 95.50 242 SER A CA 1
ATOM 1958 C C . SER A 1 242 ? -53.378 -7.965 67.731 1.00 95.50 242 SER A C 1
ATOM 1960 O O . SER A 1 242 ? -54.326 -7.523 68.381 1.00 95.50 242 SER A O 1
ATOM 1962 N N . LYS A 1 243 ? -53.208 -9.286 67.553 1.00 95.75 243 LYS A N 1
ATOM 1963 C CA . LYS A 1 243 ? -54.110 -10.298 68.137 1.00 95.75 243 LYS A CA 1
ATOM 1964 C C . LYS A 1 243 ? -54.093 -10.270 69.666 1.00 95.75 243 LYS A C 1
ATOM 1966 O O . LYS A 1 243 ? -55.155 -10.261 70.283 1.00 95.75 243 LYS A O 1
ATOM 1971 N N . LYS A 1 244 ? -52.906 -10.232 70.284 1.00 95.56 244 LYS A N 1
ATOM 1972 C CA . LYS A 1 244 ? -52.773 -10.142 71.750 1.00 95.56 244 LYS A CA 1
ATOM 1973 C C . LYS A 1 244 ? -53.452 -8.887 72.293 1.00 95.56 244 LYS A C 1
ATOM 1975 O O . LYS A 1 244 ? -54.186 -8.976 73.270 1.00 95.56 244 LYS A O 1
ATOM 1980 N N . LEU A 1 245 ? -53.246 -7.743 71.644 1.00 94.88 245 LEU A N 1
ATOM 1981 C CA . LEU A 1 245 ? -53.843 -6.469 72.037 1.00 94.88 245 LEU A CA 1
ATOM 1982 C C . LEU A 1 245 ? -55.375 -6.517 71.950 1.00 94.88 245 LEU A C 1
ATOM 1984 O O . LEU A 1 245 ? -56.050 -6.070 72.872 1.00 94.88 245 LEU A O 1
ATOM 1988 N N . SER A 1 246 ? -55.922 -7.140 70.901 1.00 95.31 246 SER A N 1
ATOM 1989 C CA . SER A 1 246 ? -57.364 -7.389 70.787 1.00 95.31 246 SER A CA 1
ATOM 1990 C C . SER A 1 246 ? -57.903 -8.211 71.963 1.00 95.31 246 SER A C 1
ATOM 1992 O O . SER A 1 246 ? -58.918 -7.840 72.544 1.00 95.31 246 SER A O 1
ATOM 1994 N N . ILE A 1 247 ? -57.214 -9.292 72.347 1.00 95.25 247 ILE A N 1
ATOM 1995 C CA . ILE A 1 247 ? -57.603 -10.137 73.490 1.00 95.25 247 ILE A CA 1
ATOM 1996 C C . ILE A 1 247 ? -57.537 -9.346 74.805 1.00 95.25 247 ILE A C 1
ATOM 1998 O O . ILE A 1 247 ? -58.450 -9.433 75.625 1.00 95.25 247 ILE A O 1
ATOM 2002 N N . TYR A 1 248 ? -56.477 -8.559 75.017 1.00 94.44 248 TYR A N 1
ATOM 2003 C CA . TYR A 1 248 ? -56.360 -7.709 76.204 1.00 94.44 248 TYR A CA 1
ATOM 2004 C C . TYR A 1 248 ? -57.489 -6.681 76.285 1.00 94.44 248 TYR A C 1
ATOM 2006 O O . TYR A 1 248 ? -58.078 -6.530 77.352 1.00 94.44 248 TYR A O 1
ATOM 2014 N N . ASN A 1 249 ? -57.831 -6.030 75.171 1.00 94.00 249 ASN A N 1
ATOM 2015 C CA . ASN A 1 249 ? -58.940 -5.078 75.114 1.00 94.00 249 ASN A CA 1
ATOM 2016 C C . ASN A 1 249 ? -60.286 -5.748 75.427 1.00 94.00 249 ASN A C 1
ATOM 2018 O O . ASN A 1 249 ? -61.088 -5.195 76.176 1.00 94.00 249 ASN A O 1
ATOM 2022 N N . GLU A 1 250 ? -60.521 -6.958 74.913 1.00 94.12 250 GLU A N 1
ATOM 2023 C CA . GLU A 1 250 ? -61.737 -7.724 75.205 1.00 94.12 250 GLU A CA 1
ATOM 2024 C C . GLU A 1 250 ? -61.827 -8.121 76.689 1.00 94.12 250 GLU A C 1
ATOM 2026 O O . GLU A 1 250 ? -62.882 -7.999 77.313 1.00 94.12 250 GLU A O 1
ATOM 2031 N N . ASN A 1 251 ? -60.715 -8.557 77.286 1.00 93.56 251 ASN A N 1
ATOM 2032 C CA . ASN A 1 251 ? -60.659 -8.899 78.708 1.00 93.56 251 ASN A CA 1
ATOM 2033 C C . ASN A 1 251 ? -60.828 -7.673 79.610 1.00 93.56 251 ASN A C 1
ATOM 2035 O O . ASN A 1 251 ? -61.517 -7.762 80.625 1.00 93.56 251 ASN A O 1
ATOM 2039 N N . LEU A 1 252 ? -60.235 -6.533 79.239 1.00 93.19 252 LEU A N 1
ATOM 2040 C CA . LEU A 1 252 ? -60.419 -5.271 79.949 1.00 93.19 252 LEU A CA 1
ATOM 2041 C C . LEU A 1 252 ? -61.900 -4.883 79.955 1.00 93.19 252 LEU A C 1
ATOM 2043 O O . LEU A 1 252 ? -62.440 -4.600 81.016 1.00 93.19 252 LEU A O 1
ATOM 2047 N N . PHE A 1 253 ? -62.572 -4.966 78.802 1.00 92.75 253 PHE A N 1
ATOM 2048 C CA . PHE A 1 253 ? -64.007 -4.700 78.692 1.00 92.75 253 PHE A CA 1
ATOM 2049 C C . PHE A 1 253 ? -64.842 -5.615 79.600 1.00 92.75 253 PHE A C 1
ATOM 2051 O O . PHE A 1 253 ? -65.696 -5.134 80.345 1.00 92.75 253 PHE A O 1
ATOM 2058 N N . LYS A 1 254 ? -64.561 -6.926 79.607 1.00 92.12 254 LYS A N 1
ATOM 2059 C CA . LYS A 1 254 ? -65.230 -7.887 80.506 1.00 92.12 254 LYS A CA 1
ATOM 2060 C C . LYS A 1 254 ? -65.026 -7.537 81.981 1.00 92.12 254 LYS A C 1
ATOM 2062 O O . LYS A 1 254 ? -65.982 -7.582 82.750 1.00 92.12 254 LYS A O 1
ATOM 2067 N N . LEU A 1 255 ? -63.804 -7.173 82.372 1.00 92.31 255 LEU A N 1
ATOM 2068 C CA . LEU A 1 255 ? -63.489 -6.768 83.742 1.00 92.31 255 LEU A CA 1
ATOM 2069 C C . LEU A 1 255 ? -64.203 -5.466 84.116 1.00 92.31 255 LEU A C 1
ATOM 2071 O O . LEU A 1 255 ? -64.780 -5.382 85.195 1.00 92.31 255 LEU A O 1
ATOM 2075 N N . THR A 1 256 ? -64.204 -4.469 83.228 1.00 90.38 256 THR A N 1
ATOM 2076 C CA . THR A 1 256 ? -64.926 -3.208 83.430 1.00 90.38 256 THR A CA 1
ATOM 2077 C C . THR A 1 256 ? -66.418 -3.458 83.639 1.00 90.38 256 THR A C 1
ATOM 2079 O O . THR A 1 256 ? -66.985 -2.922 84.589 1.00 90.38 256 THR A O 1
ATOM 2082 N N . ASN A 1 257 ? -67.042 -4.318 82.827 1.00 89.38 257 ASN A N 1
ATOM 2083 C CA . ASN A 1 257 ? -68.447 -4.689 83.013 1.00 89.38 257 ASN A CA 1
ATOM 2084 C C . ASN A 1 257 ? -68.675 -5.410 84.340 1.00 89.38 257 ASN A C 1
ATOM 2086 O O . ASN A 1 257 ? -69.568 -5.024 85.084 1.00 89.38 257 ASN A O 1
ATOM 2090 N N . TYR A 1 258 ? -67.839 -6.392 84.686 1.00 90.00 258 TYR A N 1
ATOM 2091 C CA . TYR A 1 258 ? -67.935 -7.073 85.978 1.00 90.00 258 TYR A CA 1
ATOM 2092 C C . TYR A 1 258 ? -67.834 -6.089 87.153 1.00 90.00 258 TYR A C 1
ATOM 2094 O O . TYR A 1 258 ? -68.641 -6.137 88.082 1.00 90.00 258 TYR A O 1
ATOM 2102 N N . CYS A 1 259 ? -66.878 -5.158 87.100 1.00 87.06 259 CYS A N 1
ATOM 2103 C CA . CYS A 1 259 ? -66.735 -4.115 88.107 1.00 87.06 259 CYS A CA 1
ATOM 2104 C C . CYS A 1 259 ? -68.007 -3.263 88.222 1.00 87.06 259 CYS A C 1
ATOM 2106 O O . CYS A 1 259 ? -68.507 -3.071 89.328 1.00 87.06 259 CYS A O 1
ATOM 2108 N N . ASN A 1 260 ? -68.552 -2.804 87.094 1.00 87.94 260 ASN A N 1
ATOM 2109 C CA . ASN A 1 260 ? -69.731 -1.939 87.058 1.00 87.94 260 ASN A CA 1
ATOM 2110 C C . ASN A 1 260 ? -71.030 -2.643 87.471 1.00 87.94 260 ASN A C 1
ATOM 2112 O O . ASN A 1 260 ? -71.870 -2.028 88.122 1.00 87.94 260 ASN A O 1
ATOM 2116 N N . GLU A 1 261 ? -71.208 -3.909 87.099 1.00 85.94 261 GLU A N 1
ATOM 2117 C CA . GLU A 1 261 ? -72.462 -4.642 87.304 1.00 85.94 261 GLU A CA 1
ATOM 2118 C C . GLU A 1 261 ? -72.512 -5.398 88.635 1.00 85.94 261 GLU A C 1
ATOM 2120 O O . GLU A 1 261 ? -73.587 -5.546 89.211 1.00 85.94 261 GLU A O 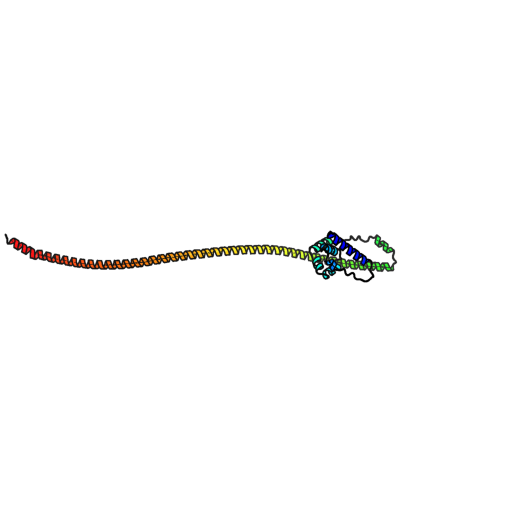1
ATOM 2125 N N . MET A 1 262 ? -71.373 -5.883 89.138 1.00 81.69 262 MET A N 1
ATOM 2126 C CA . MET A 1 262 ? -71.330 -6.731 90.338 1.00 81.69 262 MET A CA 1
ATOM 2127 C C . MET A 1 262 ? -70.691 -6.022 91.530 1.00 81.69 262 MET A C 1
ATOM 2129 O O . MET A 1 262 ? -71.256 -6.015 92.622 1.00 81.69 262 MET A O 1
ATOM 2133 N N . LEU A 1 263 ? -69.517 -5.419 91.337 1.00 77.00 263 LEU A N 1
ATOM 2134 C CA . LEU A 1 263 ? -68.699 -4.883 92.431 1.00 77.00 263 LEU A CA 1
ATOM 2135 C C . LEU A 1 263 ? -69.188 -3.513 92.912 1.00 77.00 263 LEU A C 1
ATOM 2137 O O . LEU A 1 263 ? -69.420 -3.342 94.106 1.00 77.00 263 LEU A O 1
ATOM 2141 N N . ILE A 1 264 ? -69.392 -2.554 92.004 1.00 82.19 264 ILE A N 1
ATOM 2142 C CA . ILE A 1 264 ? -69.850 -1.198 92.352 1.00 82.19 264 ILE A CA 1
ATOM 2143 C C . ILE A 1 264 ? -71.205 -1.225 93.082 1.00 82.19 264 ILE A C 1
ATOM 2145 O O . ILE A 1 264 ? -71.309 -0.591 94.131 1.00 82.19 264 ILE A O 1
ATOM 2149 N N . PRO A 1 265 ? -72.228 -1.985 92.640 1.00 78.06 265 PRO A N 1
ATOM 2150 C CA . PRO A 1 265 ? -73.500 -2.047 93.356 1.00 78.06 265 PRO A CA 1
ATOM 2151 C C . PRO A 1 265 ? -73.382 -2.665 94.753 1.00 78.06 265 PRO A C 1
ATOM 2153 O O . PRO A 1 265 ? -74.096 -2.252 95.664 1.00 78.06 265 PRO A O 1
ATOM 2156 N N . GLN A 1 266 ? -72.489 -3.642 94.948 1.00 75.75 266 GLN A N 1
ATOM 2157 C CA . GLN A 1 266 ? -72.237 -4.213 96.275 1.00 75.75 266 GLN A CA 1
ATOM 2158 C C . GLN A 1 266 ? -71.526 -3.225 97.200 1.00 75.75 266 GLN A C 1
ATOM 2160 O O . GLN A 1 266 ? -71.906 -3.113 98.362 1.00 75.75 266 GLN A O 1
ATOM 2165 N N . ILE A 1 267 ? -70.549 -2.475 96.689 1.00 72.94 267 ILE A N 1
ATOM 2166 C CA . ILE A 1 267 ? -69.878 -1.412 97.447 1.00 72.94 267 ILE A CA 1
ATOM 2167 C C . ILE A 1 267 ? -70.883 -0.323 97.839 1.00 72.94 267 ILE A C 1
ATOM 2169 O O . ILE A 1 267 ? -70.927 0.065 99.004 1.00 72.94 267 ILE A O 1
ATOM 2173 N N . ASN A 1 268 ? -71.742 0.101 96.907 1.00 70.56 268 ASN A N 1
ATOM 2174 C CA . ASN A 1 268 ? -72.767 1.109 97.177 1.00 70.56 268 ASN A CA 1
ATOM 2175 C C . ASN A 1 268 ? -73.763 0.648 98.255 1.00 70.56 268 ASN A C 1
ATOM 2177 O O . ASN A 1 268 ? -74.104 1.426 99.141 1.00 70.56 268 ASN A O 1
ATOM 2181 N N . LYS A 1 269 ? -74.160 -0.633 98.254 1.00 68.94 269 LYS A N 1
ATOM 2182 C CA . LYS A 1 269 ? -75.001 -1.213 99.318 1.00 68.94 269 LYS A CA 1
ATOM 2183 C C . LYS A 1 269 ? -74.336 -1.203 100.694 1.00 68.94 269 LYS A C 1
ATOM 2185 O O . LYS A 1 269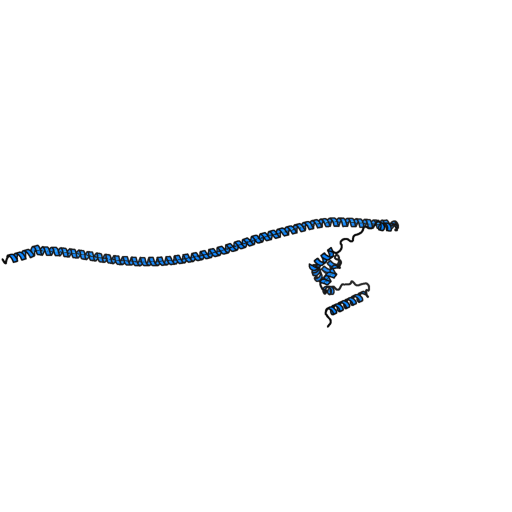 ? -75.028 -1.017 101.686 1.00 68.94 269 LYS A O 1
ATOM 2190 N N . ILE A 1 270 ? -73.022 -1.417 100.762 1.00 64.44 270 ILE A N 1
ATOM 2191 C CA . ILE A 1 270 ? -72.270 -1.353 102.024 1.00 64.44 270 ILE A CA 1
ATOM 2192 C C . ILE A 1 270 ? -72.204 0.099 102.516 1.00 64.44 270 ILE A C 1
ATOM 2194 O O . ILE A 1 270 ? -72.451 0.359 103.690 1.00 64.44 270 ILE A O 1
ATOM 2198 N N . SER A 1 271 ? -71.959 1.062 101.621 1.00 59.22 271 SER A N 1
ATOM 2199 C CA . SER A 1 271 ? -71.952 2.487 101.983 1.00 59.22 271 SER A CA 1
ATOM 2200 C C . SER A 1 271 ? -73.331 3.050 102.347 1.00 59.22 271 SER A C 1
ATOM 2202 O O . SER A 1 271 ? -73.403 4.034 103.073 1.00 59.22 271 SER A O 1
ATOM 2204 N N . GLU A 1 272 ? -74.418 2.436 101.873 1.00 55.41 272 GLU A N 1
ATOM 2205 C CA . GLU A 1 272 ? -75.794 2.765 102.274 1.00 55.41 272 GLU A CA 1
ATOM 2206 C C . GLU A 1 272 ? -76.205 2.099 103.601 1.00 55.41 272 GLU A C 1
ATOM 2208 O O . GLU A 1 272 ? -77.213 2.489 104.180 1.00 55.41 272 GLU A O 1
ATOM 2213 N N . SER A 1 273 ? -75.447 1.111 104.098 1.00 52.69 273 SER A N 1
ATOM 2214 C CA . SER A 1 273 ? -75.741 0.411 105.361 1.00 52.69 273 SER A CA 1
ATOM 2215 C C . SER A 1 273 ? -75.079 1.009 106.609 1.00 52.69 273 SER A C 1
ATOM 2217 O O . SER A 1 273 ? -75.392 0.567 107.711 1.00 52.69 273 SER A O 1
ATOM 2219 N N . ASP A 1 274 ? -74.221 2.023 106.445 1.00 49.88 274 ASP A N 1
ATOM 2220 C CA . ASP A 1 274 ? -73.561 2.761 107.537 1.00 49.88 274 ASP A CA 1
ATOM 2221 C C . ASP A 1 274 ? -74.079 4.217 107.690 1.00 49.88 274 ASP A C 1
ATOM 2223 O O . ASP A 1 274 ? -73.375 5.078 108.224 1.00 49.88 274 ASP A O 1
ATOM 2227 N N . PHE A 1 275 ? -75.319 4.502 107.260 1.00 44.38 275 PHE A N 1
ATOM 2228 C CA . PHE A 1 275 ? -76.061 5.733 107.588 1.00 44.38 275 PHE A CA 1
ATOM 2229 C C . PHE A 1 275 ? -77.473 5.440 108.104 1.00 44.38 275 PHE A C 1
ATOM 2231 O O . PHE A 1 275 ? -78.200 4.662 107.447 1.00 44.38 275 PHE A O 1
#

pLDDT: mean 75.19, std 19.24, range [35.47, 97.5]

Radius of gyration: 70.51 Å; chains: 1; bounding box: 154×34×200 Å